Protein AF-A0A9P6KW94-F1 (afdb_monomer_lite)

Secondary structure (DSSP, 8-state):
-PPP--------------PPP-PPPP-----------------PPPPPPPPPPP----PPPPPPPPPPPPPS-----------TTSS---STTSSTT-SS----------TT--THHHHHS-HHHHHHHTSHHHHHHHHHHHTTHHHHHS--HHHHHHHHHHHHHHHHHTT-TTS-S----HHHHHHHHHHHH-HHHHHHHHHHHTS-PPP-GGGGSGGGHHHHHHHHHHHHHHHHHHHSSPPPPP-TT---------

pLDDT: mean 75.54, std 20.72, range [33.12, 98.25]

Foldseek 3Di:
DDDDDDDDDDDDDDDDDDDDDDDDDDDDDDDDDDDDDDDDDDDDDDDDDDDDDPDDDDDDDDDDDDDDDDDPDDDDDDDDPDPPPPDDDPPPPPPPPPDPDDDDDDDPDDPPDDPLLVVQADPLLSCVLSDPVVLVLQQVLLPCCCQFFVDHSVLLSVLLSLVLSLCRRVVVQAVQQAAGAPSNVSSVVSCVVVVVNVVVNCVSRVGRRDDDPCCPDPVNVVSNVVRHVVSQVSSCVRPVDGRRHRDPPCPPPPDPDD

Radius of gyration: 30.96 Å; chains: 1; bounding box: 99×56×83 Å

Organism: NCBI:txid565426

Structure (mmCIF, N/CA/C/O backbone):
data_AF-A0A9P6KW94-F1
#
_entry.id   AF-A0A9P6KW94-F1
#
loop_
_atom_site.group_PDB
_atom_site.id
_atom_site.type_symbol
_atom_site.label_atom_id
_atom_site.label_alt_id
_atom_site.label_comp_id
_atom_site.label_asym_id
_atom_site.label_entity_id
_atom_site.label_seq_id
_atom_site.pdbx_PDB_ins_code
_atom_site.Cartn_x
_atom_site.Cartn_y
_atom_site.Cartn_z
_atom_site.occupancy
_atom_site.B_iso_or_equiv
_atom_site.auth_seq_id
_atom_site.auth_comp_id
_atom_site.auth_asym_id
_atom_site.auth_atom_id
_atom_site.pdbx_PDB_model_num
ATOM 1 N N . MET A 1 1 ? -36.956 13.521 -41.947 1.00 43.56 1 MET A N 1
ATOM 2 C CA . MET A 1 1 ? -38.178 12.934 -41.353 1.00 43.56 1 MET A CA 1
ATOM 3 C C . MET A 1 1 ? -37.777 11.797 -40.422 1.00 43.56 1 MET A C 1
ATOM 5 O O . MET A 1 1 ? -37.184 10.849 -40.919 1.00 43.56 1 MET A O 1
ATOM 9 N N . PRO A 1 2 ? -38.026 11.885 -39.106 1.00 44.34 2 PRO A N 1
ATOM 10 C CA . PRO A 1 2 ? -37.735 10.796 -38.176 1.00 44.34 2 PRO A CA 1
ATOM 11 C C . PRO A 1 2 ? -38.940 9.842 -38.042 1.00 44.34 2 PRO A C 1
ATOM 13 O O . PRO A 1 2 ? -40.085 10.306 -38.100 1.00 44.34 2 PRO A O 1
ATOM 16 N N . PRO A 1 3 ? -38.737 8.528 -37.832 1.00 58.59 3 PRO A N 1
ATOM 17 C CA . PRO A 1 3 ? -39.841 7.615 -37.575 1.00 58.59 3 PRO A CA 1
ATOM 18 C C . PRO A 1 3 ? -40.232 7.612 -36.088 1.00 58.59 3 PRO A C 1
ATOM 20 O O . PRO A 1 3 ? -39.419 7.384 -35.197 1.00 58.59 3 PRO A O 1
ATOM 23 N N . LYS A 1 4 ? -41.526 7.834 -35.841 1.00 64.62 4 LYS A N 1
ATOM 24 C CA . LYS A 1 4 ? -42.212 7.661 -34.552 1.00 64.62 4 LYS A CA 1
ATOM 25 C C . LYS A 1 4 ? -42.407 6.170 -34.248 1.00 64.62 4 LYS A C 1
ATOM 27 O O . LYS A 1 4 ? -43.039 5.490 -35.055 1.00 64.62 4 LYS A O 1
ATOM 32 N N . ARG A 1 5 ? -42.006 5.683 -33.066 1.00 51.91 5 ARG A N 1
ATOM 33 C CA . ARG A 1 5 ? -42.543 4.455 -32.426 1.00 51.91 5 ARG A CA 1
ATOM 34 C C . ARG A 1 5 ? -42.511 4.648 -30.904 1.00 51.91 5 ARG A C 1
ATOM 36 O O . ARG A 1 5 ? -41.452 4.881 -30.349 1.00 51.91 5 ARG A O 1
ATOM 43 N N . LYS A 1 6 ? -43.667 4.941 -30.301 1.00 55.41 6 LYS A N 1
ATOM 44 C CA . LYS A 1 6 ? -44.689 4.039 -29.718 1.00 55.41 6 LYS A CA 1
ATOM 45 C C . LYS A 1 6 ? -44.356 3.671 -28.268 1.00 55.41 6 LYS A C 1
ATOM 47 O O . LYS A 1 6 ? -43.485 2.853 -28.008 1.00 55.41 6 LYS A O 1
ATOM 52 N N . ALA A 1 7 ? -45.102 4.305 -27.365 1.00 54.53 7 ALA A N 1
ATOM 53 C CA . ALA A 1 7 ? -45.186 3.993 -25.950 1.00 54.53 7 ALA A CA 1
ATOM 54 C C . ALA A 1 7 ? -45.820 2.609 -25.741 1.00 54.53 7 ALA A C 1
ATOM 56 O O . ALA A 1 7 ? -46.842 2.302 -26.358 1.00 54.53 7 ALA A O 1
ATOM 57 N N . LEU A 1 8 ? -45.229 1.810 -24.853 1.00 58.66 8 LEU A N 1
ATOM 58 C CA . LEU A 1 8 ? -45.902 0.703 -24.184 1.00 58.66 8 LEU A CA 1
ATOM 59 C C . LEU A 1 8 ? -46.107 1.109 -22.722 1.00 58.66 8 LEU A C 1
ATOM 61 O O . LEU A 1 8 ? -45.146 1.252 -21.971 1.00 58.66 8 LEU A O 1
ATOM 65 N N . GLN A 1 9 ? -47.369 1.302 -22.350 1.00 50.09 9 GLN A N 1
ATOM 66 C CA . GLN A 1 9 ? -47.849 1.121 -20.986 1.00 50.09 9 GLN A CA 1
ATOM 67 C C . GLN A 1 9 ? -48.166 -0.364 -20.809 1.00 50.09 9 GLN A C 1
ATOM 69 O O . GLN A 1 9 ? -48.873 -0.943 -21.633 1.00 50.09 9 GLN A O 1
ATOM 74 N N . ALA A 1 10 ? -47.670 -0.955 -19.730 1.00 58.44 10 ALA A N 1
ATOM 75 C CA . ALA A 1 10 ? -48.234 -2.160 -19.148 1.00 58.44 10 ALA A CA 1
ATOM 76 C C . ALA A 1 10 ? -48.230 -1.963 -17.633 1.00 58.44 10 ALA A C 1
ATOM 78 O O . ALA A 1 10 ? -47.190 -1.984 -16.980 1.00 58.44 10 ALA A O 1
ATOM 79 N N . ASP A 1 11 ? -49.425 -1.676 -17.144 1.00 54.72 11 ASP A N 1
ATOM 80 C CA . ASP A 1 11 ? -49.844 -1.675 -15.756 1.00 54.72 11 ASP A CA 1
ATOM 81 C C . ASP A 1 11 ? -50.368 -3.083 -15.452 1.00 54.72 11 ASP A C 1
ATOM 83 O O . ASP A 1 11 ? -51.282 -3.534 -16.139 1.00 54.72 11 ASP A O 1
ATOM 87 N N . LEU A 1 12 ? -49.772 -3.787 -14.488 1.00 52.34 12 LEU A N 1
ATOM 88 C CA . LEU A 1 12 ? -50.390 -4.917 -13.792 1.00 52.34 12 LEU A CA 1
ATOM 89 C C . LEU A 1 12 ? -49.796 -4.990 -12.384 1.00 52.34 12 LEU A C 1
ATOM 91 O O . LEU A 1 12 ? -48.641 -5.370 -12.183 1.00 52.34 12 LEU A O 1
ATOM 95 N N . GLY A 1 13 ? -50.615 -4.591 -11.417 1.00 49.34 13 GLY A N 1
ATOM 96 C CA . GLY A 1 13 ? -50.321 -4.682 -9.999 1.00 49.34 13 GLY A CA 1
ATOM 97 C C . GLY A 1 13 ? -50.252 -6.116 -9.477 1.00 49.34 13 GLY A C 1
ATOM 98 O O . GLY A 1 13 ? -50.919 -7.024 -9.971 1.00 49.34 13 GLY A O 1
ATOM 99 N N . VAL A 1 14 ? -49.489 -6.276 -8.398 1.00 53.66 14 VAL A N 1
ATOM 100 C CA . VAL A 1 14 ? -49.636 -7.370 -7.438 1.00 53.66 14 VAL A CA 1
ATOM 101 C C . VAL A 1 14 ? -49.598 -6.759 -6.040 1.00 53.66 14 VAL A C 1
ATOM 103 O O . VAL A 1 14 ? -48.609 -6.158 -5.627 1.00 53.66 14 VAL A O 1
ATOM 106 N N . SER A 1 15 ? -50.732 -6.887 -5.357 1.00 52.50 15 SER A N 1
ATOM 107 C CA . SER A 1 15 ? -50.946 -6.591 -3.942 1.00 52.50 15 SER A CA 1
ATOM 108 C C . SER A 1 15 ? -50.466 -7.735 -3.041 1.00 52.50 15 SER A C 1
ATOM 110 O O . SER A 1 15 ? -50.524 -8.894 -3.443 1.00 52.50 15 SER A O 1
ATOM 112 N N . ALA A 1 16 ? -50.187 -7.359 -1.783 1.00 42.38 16 ALA A N 1
ATOM 113 C CA . ALA A 1 16 ? -50.069 -8.174 -0.558 1.00 42.38 16 ALA A CA 1
ATOM 114 C C . ALA A 1 16 ? -48.709 -8.899 -0.376 1.00 42.38 16 ALA A C 1
ATOM 116 O O . ALA A 1 16 ? -48.181 -9.481 -1.310 1.00 42.38 16 ALA A O 1
ATOM 117 N N . GLU A 1 17 ? -48.014 -8.860 0.767 1.00 52.62 17 GLU A N 1
ATOM 118 C CA . GLU A 1 17 ? -48.434 -8.810 2.178 1.00 52.62 17 GLU A CA 1
ATOM 119 C C . GLU A 1 17 ? -47.384 -8.094 3.075 1.00 52.62 17 GLU A C 1
ATOM 121 O O . GLU A 1 17 ? -46.181 -8.192 2.808 1.00 52.62 17 GLU A O 1
ATOM 126 N N . PRO A 1 18 ? -47.781 -7.447 4.190 1.00 57.75 18 PRO A N 1
ATOM 127 C CA . PRO A 1 18 ? -46.862 -6.982 5.229 1.00 57.75 18 PRO A CA 1
ATOM 128 C C . PRO A 1 18 ? -46.458 -8.128 6.175 1.00 57.75 18 PRO A C 1
ATOM 130 O O . PRO A 1 18 ? -47.221 -8.554 7.040 1.00 57.75 18 PRO A O 1
ATOM 133 N N . GLY A 1 19 ? -45.224 -8.615 6.035 1.00 52.44 19 GLY A N 1
ATOM 134 C CA . GLY A 1 19 ? -44.631 -9.588 6.954 1.00 52.44 19 GLY A CA 1
ATOM 135 C C . GLY A 1 19 ? -44.402 -9.005 8.355 1.00 52.44 19 GLY A C 1
ATOM 136 O O . GLY A 1 19 ? -43.684 -8.021 8.521 1.00 52.44 19 GLY A O 1
ATOM 137 N N . SER A 1 20 ? -45.009 -9.648 9.353 1.00 58.84 20 SER A N 1
ATOM 138 C CA . SER A 1 20 ? -44.970 -9.328 10.784 1.00 58.84 20 SER A CA 1
ATOM 139 C C . SER A 1 20 ? -43.580 -9.031 11.377 1.00 58.84 20 SER A C 1
ATOM 141 O O . SER A 1 20 ? -42.587 -9.669 11.010 1.00 58.84 20 SER A O 1
ATOM 143 N N . PRO A 1 21 ? -43.510 -8.154 12.399 1.00 60.97 21 PRO A N 1
ATOM 144 C CA . PRO A 1 21 ? -42.286 -7.877 13.139 1.00 60.97 21 PRO A CA 1
ATOM 145 C C . PRO A 1 21 ? -41.866 -9.096 13.971 1.00 60.97 21 PRO A C 1
ATOM 147 O O . PRO A 1 21 ? -42.588 -9.560 14.855 1.00 60.97 21 PRO A O 1
ATOM 150 N N . ARG A 1 22 ? -40.664 -9.616 13.707 1.00 57.22 22 ARG A N 1
ATOM 151 C CA . ARG A 1 22 ? -40.023 -10.617 14.566 1.00 57.22 22 ARG A CA 1
ATOM 152 C C . ARG A 1 22 ? -39.647 -9.961 15.893 1.00 57.22 22 ARG A C 1
ATOM 154 O O . ARG A 1 22 ? -38.737 -9.140 15.951 1.00 57.22 22 ARG A O 1
ATOM 161 N N . THR A 1 23 ? -40.334 -10.345 16.960 1.00 67.06 23 THR A N 1
ATOM 162 C CA . THR A 1 23 ? -39.957 -10.009 18.335 1.00 67.06 23 THR A CA 1
ATOM 163 C C . THR A 1 23 ? -38.600 -10.631 18.693 1.00 67.06 23 THR A C 1
ATOM 165 O O . THR A 1 23 ? -38.368 -11.800 18.362 1.00 67.06 23 THR A O 1
ATOM 168 N N . PRO A 1 24 ? -37.711 -9.907 19.395 1.00 59.41 24 PRO A N 1
ATOM 169 C CA . PRO A 1 24 ? -36.440 -10.448 19.851 1.00 59.41 24 PRO A CA 1
ATOM 170 C C . PRO A 1 24 ? -36.654 -11.535 20.911 1.00 59.41 24 PRO A C 1
ATOM 172 O O . PRO A 1 24 ? -37.412 -11.380 21.867 1.00 59.41 24 PRO A O 1
ATOM 175 N N . ARG A 1 25 ? -35.962 -12.658 20.714 1.00 60.44 25 ARG A N 1
ATOM 176 C CA . ARG A 1 25 ? -35.933 -13.805 21.623 1.00 60.44 25 ARG A CA 1
ATOM 177 C C . ARG A 1 25 ? -35.186 -13.408 22.909 1.00 60.44 25 ARG A C 1
ATOM 179 O O . ARG A 1 25 ? -34.038 -12.974 22.802 1.00 60.44 25 ARG A O 1
ATOM 186 N N . PRO A 1 26 ? -35.766 -13.572 24.109 1.00 57.59 26 PRO A N 1
ATOM 187 C CA . PRO A 1 26 ? -35.032 -13.385 25.354 1.00 57.59 26 PRO A CA 1
ATOM 188 C C . PRO A 1 26 ? -34.025 -14.531 25.524 1.00 57.59 26 PRO A C 1
ATOM 190 O O . PRO A 1 26 ? -34.398 -15.699 25.628 1.00 57.59 26 PRO A O 1
ATOM 193 N N . MET A 1 27 ? -32.734 -14.199 25.523 1.00 59.19 27 MET A N 1
ATOM 194 C CA . MET A 1 27 ? -31.672 -15.121 25.925 1.00 59.19 27 MET A CA 1
ATOM 195 C C . MET A 1 27 ? -31.702 -15.242 27.449 1.00 59.19 27 MET A C 1
ATOM 197 O O . MET A 1 27 ? -31.342 -14.312 28.172 1.00 59.19 27 MET A O 1
ATOM 201 N N . SER A 1 28 ? -32.165 -16.393 27.930 1.00 60.66 28 SER A N 1
ATOM 202 C CA . SER A 1 28 ? -32.123 -16.773 29.337 1.00 60.66 28 SER A CA 1
ATOM 203 C C . SER A 1 28 ? -30.691 -16.772 29.877 1.00 60.66 28 SER A C 1
ATOM 205 O O . SER A 1 28 ? -29.827 -17.508 29.407 1.00 60.66 28 SER A O 1
ATOM 207 N N . ARG A 1 29 ? -30.482 -15.975 30.929 1.00 57.03 29 ARG A N 1
ATOM 208 C CA . ARG A 1 29 ? -29.441 -16.146 31.950 1.00 57.03 29 ARG A CA 1
ATOM 209 C C . ARG A 1 29 ? -29.726 -17.403 32.770 1.00 57.03 29 ARG A C 1
ATOM 211 O O . ARG A 1 29 ? -30.706 -17.379 33.500 1.00 57.03 29 ARG A O 1
ATOM 218 N N . VAL A 1 30 ? -28.843 -18.399 32.728 1.00 48.94 30 VAL A N 1
ATOM 219 C CA . VAL A 1 30 ? -28.568 -19.442 33.751 1.00 48.94 30 VAL A CA 1
ATOM 220 C C . VAL A 1 30 ? -27.257 -20.110 33.279 1.00 48.94 30 VAL A C 1
ATOM 222 O O . VAL A 1 30 ? -27.173 -20.417 32.099 1.00 48.94 30 VAL A O 1
ATOM 225 N N . ALA A 1 31 ? -26.188 -20.409 34.015 1.00 42.75 31 ALA A N 1
ATOM 226 C CA . ALA A 1 31 ? -25.670 -20.140 35.352 1.00 42.75 31 ALA A CA 1
ATOM 227 C C . ALA A 1 31 ? -24.239 -20.746 35.408 1.00 42.75 31 ALA A C 1
ATOM 229 O O . ALA A 1 31 ? -23.828 -21.463 34.499 1.00 42.75 31 ALA A O 1
ATOM 230 N N . ALA A 1 32 ? -23.576 -20.531 36.547 1.00 44.84 32 ALA A N 1
ATOM 231 C CA . ALA A 1 32 ? -22.573 -21.406 37.167 1.00 44.84 32 ALA A CA 1
ATOM 232 C C . ALA A 1 32 ? -21.115 -21.382 36.655 1.00 44.84 32 ALA A C 1
ATOM 234 O O . ALA A 1 32 ? -20.702 -22.126 35.773 1.00 44.84 32 ALA A O 1
ATOM 235 N N . VAL A 1 33 ? -20.315 -20.557 37.343 1.00 49.16 33 VAL A N 1
ATOM 236 C CA . VAL A 1 33 ? -19.239 -20.991 38.262 1.00 49.16 33 VAL A CA 1
ATOM 237 C C . VAL A 1 33 ? -18.603 -22.351 37.948 1.00 49.16 33 VAL A C 1
ATOM 239 O O . VAL A 1 33 ? -19.171 -23.394 38.264 1.00 49.16 33 VAL A O 1
ATOM 242 N N . LYS A 1 34 ? -17.345 -22.313 37.499 1.00 50.38 34 LYS A N 1
ATOM 243 C CA . LYS A 1 34 ? -16.287 -23.187 38.019 1.00 50.38 34 LYS A CA 1
ATOM 244 C C . LYS A 1 34 ? -15.021 -22.356 38.200 1.00 50.38 34 LYS A C 1
ATOM 246 O O . LYS A 1 34 ? -14.320 -22.052 37.240 1.00 50.38 34 LYS A O 1
ATOM 251 N N . GLU A 1 35 ? -14.777 -21.972 39.448 1.00 52.16 35 GLU A N 1
ATOM 252 C CA . GLU A 1 35 ? -13.435 -21.690 39.940 1.00 52.16 35 GLU A CA 1
ATOM 253 C C . GLU A 1 35 ? -12.600 -22.949 39.702 1.00 52.16 35 GLU A C 1
ATOM 255 O O . GLU A 1 35 ? -12.968 -24.025 40.173 1.00 52.16 35 GLU A O 1
ATOM 260 N N . ASN A 1 36 ? -11.514 -22.834 38.940 1.00 48.75 36 ASN A N 1
ATOM 261 C CA . ASN A 1 36 ? -10.517 -23.889 38.871 1.00 48.75 36 ASN A CA 1
ATOM 262 C C . ASN A 1 36 ? -9.216 -23.395 39.484 1.00 48.75 36 ASN A C 1
ATOM 264 O O . ASN A 1 36 ? -8.719 -22.310 39.182 1.00 48.75 36 ASN A O 1
ATOM 268 N N . ALA A 1 37 ? -8.761 -24.246 40.392 1.00 47.56 37 ALA A N 1
ATOM 269 C CA . ALA A 1 37 ? -7.657 -24.114 41.302 1.00 47.56 37 ALA A CA 1
ATOM 270 C C . ALA A 1 37 ? -6.348 -23.655 40.655 1.00 47.56 37 ALA A C 1
ATOM 272 O O . ALA A 1 37 ? -5.998 -23.968 39.519 1.00 47.56 37 ALA A O 1
ATOM 273 N N . VAL A 1 38 ? -5.630 -22.925 41.494 1.00 49.81 38 VAL A N 1
ATOM 274 C CA . VAL A 1 38 ? -4.264 -22.459 41.358 1.00 49.81 38 VAL A CA 1
ATOM 275 C C . VAL A 1 38 ? -3.329 -23.668 41.437 1.00 49.81 38 VAL A C 1
ATOM 277 O O . VAL A 1 38 ? -3.065 -24.155 42.532 1.00 49.81 38 VAL A O 1
ATOM 280 N N . ASP A 1 39 ? -2.808 -24.137 40.303 1.00 50.91 39 ASP A N 1
ATOM 281 C CA . ASP A 1 39 ? -1.653 -25.037 40.302 1.00 50.91 39 ASP A CA 1
ATOM 282 C C . ASP A 1 39 ? -0.364 -24.218 40.218 1.00 50.91 39 ASP A C 1
ATOM 284 O O . ASP A 1 39 ? -0.056 -23.535 39.237 1.00 50.91 39 ASP A O 1
ATOM 288 N N . ALA A 1 40 ? 0.374 -24.266 41.324 1.00 50.72 40 ALA A N 1
ATOM 289 C CA . ALA A 1 40 ? 1.661 -23.634 41.517 1.00 50.72 40 ALA A CA 1
ATOM 290 C C . ALA A 1 40 ? 2.701 -24.209 40.543 1.00 50.72 40 ALA A C 1
ATOM 292 O O . ALA A 1 40 ? 3.132 -25.356 40.659 1.00 50.72 40 ALA A O 1
ATOM 293 N N . ALA A 1 41 ? 3.153 -23.379 39.603 1.00 54.84 41 ALA A N 1
ATOM 294 C CA . ALA A 1 41 ? 4.301 -23.694 38.768 1.00 54.84 41 ALA A CA 1
ATOM 295 C C . ALA A 1 41 ? 5.600 -23.709 39.607 1.00 54.84 41 ALA A C 1
ATOM 297 O O . ALA A 1 41 ? 5.804 -22.835 40.458 1.00 54.84 41 ALA A O 1
ATOM 298 N N . PRO A 1 42 ? 6.515 -24.665 39.367 1.00 61.38 42 PRO A N 1
ATOM 299 C CA . PRO A 1 42 ? 7.766 -24.765 40.103 1.00 61.38 42 PRO A CA 1
ATOM 300 C C . PRO A 1 42 ? 8.694 -23.585 39.793 1.00 61.38 42 PRO A C 1
ATOM 302 O O . PRO A 1 42 ? 9.014 -23.286 38.642 1.00 61.38 42 PRO A O 1
ATOM 305 N N . VAL A 1 43 ? 9.166 -22.943 40.862 1.00 61.44 43 VAL A N 1
ATOM 306 C CA . VAL A 1 43 ? 10.185 -21.889 40.863 1.00 61.44 43 VAL A CA 1
ATOM 307 C C . VAL A 1 43 ? 11.460 -22.402 40.186 1.00 61.44 43 VAL A C 1
ATOM 309 O O . VAL A 1 43 ? 12.265 -23.127 40.777 1.00 61.44 43 VAL A O 1
ATOM 312 N N . ALA A 1 44 ? 11.661 -22.011 38.928 1.00 60.56 44 ALA A N 1
ATOM 313 C CA . ALA A 1 44 ? 12.900 -22.247 38.208 1.00 60.56 44 ALA A CA 1
ATOM 314 C C . ALA A 1 44 ? 14.034 -21.439 38.860 1.00 60.56 44 ALA A C 1
ATOM 316 O O . ALA A 1 44 ? 14.005 -20.208 38.937 1.00 60.56 44 ALA A O 1
ATOM 317 N N . LYS A 1 45 ? 15.049 -22.156 39.349 1.00 64.31 45 LYS A N 1
ATOM 318 C CA . LYS A 1 45 ? 16.276 -21.596 39.920 1.00 64.31 45 LYS A CA 1
ATOM 319 C C . LYS A 1 45 ? 16.932 -20.653 38.907 1.00 64.31 45 LYS A C 1
ATOM 321 O O . LYS A 1 45 ? 17.381 -21.085 37.848 1.00 64.31 45 LYS A O 1
ATOM 326 N N . ARG A 1 46 ? 17.019 -19.366 39.259 1.00 57.34 46 ARG A N 1
ATOM 327 C CA . ARG A 1 46 ? 17.775 -18.356 38.506 1.00 57.34 46 ARG A CA 1
ATOM 328 C C . ARG A 1 46 ? 19.230 -18.821 38.317 1.00 57.34 46 ARG A C 1
ATOM 330 O O . ARG A 1 46 ? 19.885 -19.135 39.317 1.00 57.34 46 ARG A O 1
ATOM 337 N N . PRO A 1 47 ? 19.768 -18.843 37.085 1.00 63.31 47 PRO A N 1
ATOM 338 C CA . PRO A 1 47 ? 21.185 -19.089 36.867 1.00 63.31 47 PRO A CA 1
ATOM 339 C C . PRO A 1 47 ? 22.003 -17.962 37.507 1.00 63.31 47 PRO A C 1
ATOM 341 O O . PRO A 1 47 ? 21.717 -16.775 37.341 1.00 63.31 47 PRO A O 1
ATOM 344 N N . ARG A 1 48 ? 23.000 -18.368 38.298 1.00 63.66 48 ARG A N 1
ATOM 345 C CA . ARG A 1 48 ? 23.918 -17.485 39.020 1.00 63.66 48 ARG A CA 1
ATOM 346 C C . ARG A 1 48 ? 24.641 -16.567 38.035 1.00 63.66 48 ARG A C 1
ATOM 348 O O . ARG A 1 48 ? 25.054 -16.996 36.960 1.00 63.66 48 ARG A O 1
ATOM 355 N N . GLY A 1 49 ? 24.765 -15.304 38.439 1.00 56.69 49 GLY A N 1
ATOM 356 C CA . GLY A 1 49 ? 25.342 -14.220 37.659 1.00 56.69 49 GLY A CA 1
ATOM 357 C C . GLY A 1 49 ? 26.692 -14.575 37.045 1.00 56.69 49 GLY A C 1
ATOM 358 O O . GLY A 1 49 ? 27.593 -15.092 37.705 1.00 56.69 49 GLY A O 1
ATOM 359 N N . ARG A 1 50 ? 26.820 -14.267 35.756 1.00 64.69 50 ARG A N 1
ATOM 360 C CA . ARG A 1 50 ? 28.090 -14.299 35.042 1.00 64.69 50 ARG A CA 1
ATOM 361 C C . ARG A 1 50 ? 28.966 -13.156 35.582 1.00 64.69 50 ARG A C 1
ATOM 363 O O . ARG A 1 50 ? 28.485 -12.023 35.616 1.00 64.69 50 ARG A O 1
ATOM 370 N N . PRO A 1 51 ? 30.216 -13.413 36.000 1.00 72.00 51 PRO A N 1
ATOM 371 C CA . PRO A 1 51 ? 31.094 -12.367 36.510 1.00 72.00 51 PRO A CA 1
ATOM 372 C C . PRO A 1 51 ? 31.400 -11.320 35.424 1.00 72.00 51 PRO A C 1
ATOM 374 O O . PRO A 1 51 ? 31.465 -11.665 34.235 1.00 72.00 51 PRO A O 1
ATOM 377 N N . PRO A 1 52 ? 31.594 -10.045 35.809 1.00 63.25 52 PRO A N 1
ATOM 378 C CA . PRO A 1 52 ? 31.900 -8.971 34.876 1.00 63.25 52 PRO A CA 1
ATOM 379 C C . PRO A 1 52 ? 33.232 -9.247 34.172 1.00 63.25 52 PRO A C 1
ATOM 381 O O . PRO A 1 52 ? 34.264 -9.485 34.804 1.00 63.25 52 PRO A O 1
ATOM 384 N N . LYS A 1 53 ? 33.207 -9.229 32.836 1.00 68.69 53 LYS A N 1
ATOM 385 C CA . LYS A 1 53 ? 34.419 -9.302 32.019 1.00 68.69 53 LYS A CA 1
ATOM 386 C C . LYS A 1 53 ? 35.260 -8.056 32.297 1.00 68.69 53 LYS A C 1
ATOM 388 O O . LYS A 1 53 ? 34.795 -6.942 32.074 1.00 68.69 53 LYS A O 1
ATOM 393 N N . LYS A 1 54 ? 36.493 -8.261 32.770 1.00 66.06 54 LYS A N 1
ATOM 394 C CA . LYS A 1 54 ? 37.516 -7.218 32.910 1.00 66.06 54 LYS A CA 1
ATOM 395 C C . LYS A 1 54 ? 37.672 -6.496 31.568 1.00 66.06 54 LYS A C 1
ATOM 397 O O . LYS A 1 54 ? 38.012 -7.120 30.565 1.00 66.06 54 LYS A O 1
ATOM 402 N N . SER A 1 55 ? 37.389 -5.198 31.558 1.00 61.97 55 SER A N 1
ATOM 403 C CA . SER A 1 55 ? 37.603 -4.319 30.414 1.00 61.97 55 SER A CA 1
ATOM 404 C C . SER A 1 55 ? 39.102 -4.192 30.154 1.00 61.97 55 SER A C 1
ATOM 406 O O . SER A 1 55 ? 39.827 -3.582 30.938 1.00 61.97 55 SER A O 1
ATOM 408 N N . THR A 1 56 ? 39.580 -4.777 29.063 1.00 69.88 56 THR A N 1
ATOM 409 C CA . THR A 1 56 ? 40.916 -4.493 28.537 1.00 69.88 56 THR A CA 1
ATOM 410 C C . THR A 1 56 ? 40.962 -3.062 27.988 1.00 69.88 56 THR A C 1
ATOM 412 O O . THR A 1 56 ? 40.012 -2.653 27.313 1.00 69.88 56 THR A O 1
ATOM 415 N N . PRO A 1 57 ? 42.039 -2.298 28.243 1.00 60.75 57 PRO A N 1
ATOM 416 C CA . PRO A 1 57 ? 42.180 -0.928 27.764 1.00 60.75 57 PRO A CA 1
ATOM 417 C C . PRO A 1 57 ? 42.161 -0.886 26.233 1.00 60.75 57 PRO A C 1
ATOM 419 O O . PRO A 1 57 ? 42.929 -1.567 25.551 1.00 60.75 57 PRO A O 1
ATOM 422 N N . LYS A 1 58 ? 41.237 -0.086 25.698 1.00 65.00 58 LYS A N 1
ATOM 423 C CA . LYS A 1 58 ? 41.057 0.159 24.267 1.00 65.00 58 LYS A CA 1
ATOM 424 C C . LYS A 1 58 ? 42.292 0.910 23.759 1.00 65.00 58 LYS A C 1
ATOM 426 O O . LYS A 1 58 ? 42.506 2.066 24.110 1.00 65.00 58 LYS A O 1
ATOM 431 N N . LYS A 1 59 ? 43.120 0.228 22.966 1.00 70.75 59 LYS A N 1
ATOM 432 C CA . LYS A 1 59 ? 44.270 0.810 22.265 1.00 70.75 59 LYS A CA 1
ATOM 433 C C . LYS A 1 59 ? 43.748 1.930 21.354 1.00 70.75 59 LYS A C 1
ATOM 435 O O . LYS A 1 59 ? 42.920 1.669 20.483 1.00 70.75 59 LYS A O 1
ATOM 440 N N . LEU A 1 60 ? 44.173 3.165 21.617 1.00 67.06 60 LEU A N 1
ATOM 441 C CA . LEU A 1 60 ? 43.840 4.335 20.804 1.00 67.06 60 LEU A CA 1
ATOM 442 C C . LEU A 1 60 ? 44.276 4.093 19.348 1.00 67.06 60 LEU A C 1
ATOM 444 O O . LEU A 1 60 ? 45.382 3.584 19.134 1.00 67.06 60 LEU A O 1
ATOM 448 N N . PRO A 1 61 ? 43.434 4.427 18.354 1.00 69.38 61 PRO A N 1
ATOM 449 C CA . PRO A 1 61 ? 43.822 4.333 16.955 1.00 69.38 61 PRO A CA 1
ATOM 450 C C . PRO A 1 61 ? 44.961 5.323 16.645 1.00 69.38 61 PRO A C 1
ATOM 452 O O . PRO A 1 61 ? 45.010 6.408 17.233 1.00 69.38 61 PRO A O 1
ATOM 455 N N . PRO A 1 62 ? 45.889 4.960 15.742 1.00 63.59 62 PRO A N 1
ATOM 456 C CA . PRO A 1 62 ? 46.959 5.849 15.311 1.00 63.59 62 PRO A CA 1
ATOM 457 C C . PRO A 1 62 ? 46.384 7.106 14.644 1.00 63.59 62 PRO A C 1
ATOM 459 O O . PRO A 1 62 ? 45.393 7.043 13.917 1.00 63.59 62 PRO A O 1
ATOM 462 N N . LYS A 1 63 ? 47.024 8.250 14.924 1.00 63.66 63 LYS A N 1
ATOM 463 C CA . LYS A 1 63 ? 46.729 9.561 14.333 1.00 63.66 63 LYS A CA 1
ATOM 464 C C . LYS A 1 63 ? 46.618 9.443 12.811 1.00 63.66 63 LYS A C 1
ATOM 466 O O . LYS A 1 63 ? 47.543 8.953 12.168 1.00 63.66 63 LYS A O 1
ATOM 471 N N . ALA A 1 64 ? 45.499 9.920 12.270 1.00 57.88 64 ALA A N 1
ATOM 472 C CA . ALA A 1 64 ? 45.282 10.061 10.840 1.00 57.88 64 ALA A CA 1
ATOM 473 C C . ALA A 1 64 ? 46.402 10.913 10.227 1.00 57.88 64 ALA A C 1
ATOM 475 O O . ALA A 1 64 ? 46.656 12.036 10.667 1.00 57.88 64 ALA A O 1
ATOM 476 N N . SER A 1 65 ? 47.094 10.343 9.244 1.00 64.69 65 SER A N 1
ATOM 477 C CA . SER A 1 65 ? 48.031 11.061 8.390 1.00 64.69 65 SER A CA 1
ATOM 478 C C . SER A 1 65 ? 47.284 12.116 7.574 1.00 64.69 65 SER A C 1
ATOM 480 O O . SER A 1 65 ? 46.141 11.904 7.171 1.00 64.69 65 SER A O 1
ATOM 482 N N . ALA A 1 66 ? 47.949 13.252 7.372 1.00 66.69 66 ALA A N 1
ATOM 483 C CA . ALA A 1 66 ? 47.437 14.411 6.658 1.00 66.69 66 ALA A CA 1
ATOM 484 C C . ALA A 1 66 ? 46.907 14.059 5.249 1.00 66.69 66 ALA A C 1
ATOM 486 O O . ALA A 1 66 ? 47.466 13.171 4.595 1.00 66.69 66 ALA A O 1
ATOM 487 N N . PRO A 1 67 ? 45.852 14.746 4.773 1.00 61.34 67 PRO A N 1
ATOM 488 C CA . PRO A 1 67 ? 45.354 14.584 3.414 1.00 61.34 67 PRO A CA 1
ATOM 489 C C . PRO A 1 67 ? 46.431 15.005 2.409 1.00 61.34 67 PRO A C 1
ATOM 491 O O . PRO A 1 67 ? 46.991 16.095 2.508 1.00 61.34 67 PRO A O 1
ATOM 494 N N . LYS A 1 68 ? 46.731 14.113 1.459 1.00 66.31 68 LYS A N 1
ATOM 495 C CA . LYS A 1 68 ? 47.535 14.437 0.279 1.00 66.31 68 LYS A CA 1
ATOM 496 C C . LYS A 1 68 ? 46.768 15.449 -0.572 1.00 66.31 68 LYS A C 1
ATOM 498 O O . LYS A 1 68 ? 45.580 15.242 -0.819 1.00 66.31 68 LYS A O 1
ATOM 503 N N . GLU A 1 69 ? 47.459 16.504 -0.997 1.00 65.38 69 GLU A N 1
ATOM 504 C CA . GLU A 1 69 ? 47.021 17.403 -2.066 1.00 65.38 69 GLU A CA 1
ATOM 505 C C . GLU A 1 69 ? 46.581 16.578 -3.277 1.00 65.38 69 GLU A C 1
ATOM 507 O O . GLU A 1 69 ? 47.297 15.687 -3.739 1.00 65.38 69 GLU A O 1
ATOM 512 N N . ILE A 1 70 ? 45.359 16.843 -3.728 1.00 64.06 70 ILE A N 1
ATOM 513 C CA . ILE A 1 70 ? 44.794 16.300 -4.956 1.00 64.06 70 ILE A CA 1
ATOM 514 C C . ILE A 1 70 ? 45.095 17.333 -6.038 1.00 64.06 70 ILE A C 1
ATOM 516 O O . ILE A 1 70 ? 44.635 18.469 -5.942 1.00 64.06 70 ILE A O 1
ATOM 520 N N . ASP A 1 71 ? 45.879 16.915 -7.027 1.00 65.62 71 ASP A N 1
ATOM 521 C CA . ASP A 1 71 ? 46.199 17.672 -8.235 1.00 65.62 71 ASP A CA 1
ATOM 522 C C . ASP A 1 71 ? 44.911 17.998 -9.020 1.00 65.62 71 ASP A C 1
ATOM 524 O O . ASP A 1 71 ? 44.180 17.072 -9.395 1.00 65.62 71 ASP A O 1
ATOM 528 N N . PRO A 1 72 ? 44.588 19.278 -9.276 1.00 59.91 72 PRO A N 1
ATOM 529 C CA . PRO A 1 72 ? 43.395 19.676 -10.009 1.00 59.91 72 PRO A CA 1
ATOM 530 C C . PRO A 1 72 ? 43.691 19.788 -11.512 1.00 59.91 72 PRO A C 1
ATOM 532 O O . PRO A 1 72 ? 43.552 20.858 -12.091 1.00 59.91 72 PRO A O 1
ATOM 535 N N . GLU A 1 73 ? 44.110 18.702 -12.161 1.00 60.00 73 GLU A N 1
ATOM 536 C CA . GLU A 1 73 ? 44.331 18.720 -13.615 1.00 60.00 73 GLU A CA 1
ATOM 537 C C . GLU A 1 73 ? 44.087 17.344 -14.256 1.00 60.00 73 GLU A C 1
ATOM 539 O O . GLU A 1 73 ? 44.945 16.743 -14.891 1.00 60.00 73 GLU A O 1
ATOM 544 N N . ALA A 1 74 ? 42.878 16.809 -14.070 1.00 48.47 74 ALA A N 1
ATOM 545 C CA . ALA A 1 74 ? 42.372 15.719 -14.900 1.00 48.47 74 ALA A CA 1
ATOM 546 C C . ALA A 1 74 ? 41.225 16.255 -15.758 1.00 48.47 74 ALA A C 1
ATOM 548 O O . ALA A 1 74 ? 40.095 16.423 -15.296 1.00 48.47 74 ALA A O 1
ATOM 549 N N . SER A 1 75 ? 41.568 16.564 -17.007 1.00 53.97 75 SER A N 1
ATOM 550 C CA . SER A 1 75 ? 40.665 16.922 -18.092 1.00 53.97 75 SER A CA 1
ATOM 551 C C . SER A 1 75 ? 39.532 15.904 -18.215 1.00 53.97 75 SER A C 1
ATOM 553 O O . SER A 1 75 ? 39.757 14.735 -18.531 1.00 53.97 75 SER A O 1
ATOM 555 N N . TYR A 1 76 ? 38.307 16.356 -17.965 1.00 56.16 76 TYR A N 1
ATOM 556 C CA . TYR A 1 76 ? 37.100 15.613 -18.291 1.00 56.16 76 TYR A CA 1
ATOM 557 C C . TYR A 1 76 ? 36.856 15.788 -19.792 1.00 56.16 76 TYR A C 1
ATOM 559 O O . TYR A 1 76 ? 36.423 16.854 -20.228 1.00 56.16 76 TYR A O 1
ATOM 567 N N . GLU A 1 77 ? 37.233 14.787 -20.587 1.00 62.12 77 GLU A N 1
ATOM 568 C CA . GLU A 1 77 ? 36.939 14.793 -22.017 1.00 62.12 77 GLU A CA 1
ATOM 569 C C . GLU A 1 77 ? 35.437 14.616 -22.263 1.00 62.12 77 GLU A C 1
ATOM 571 O O . GLU A 1 77 ? 34.744 13.830 -21.615 1.00 62.12 77 GLU A O 1
ATOM 576 N N . SER A 1 78 ? 34.989 15.442 -23.201 1.00 58.97 78 SER A N 1
ATOM 577 C CA . SER A 1 78 ? 33.637 15.698 -23.668 1.00 58.97 78 SER A CA 1
ATOM 578 C C . SER A 1 78 ? 32.963 14.480 -24.304 1.00 58.97 78 SER A C 1
ATOM 580 O O . SER A 1 78 ? 33.598 13.712 -25.019 1.00 58.97 78 SER A O 1
ATOM 582 N N . GLU A 1 79 ? 31.645 14.413 -24.103 1.00 53.88 79 GLU A N 1
ATOM 583 C CA . GLU A 1 79 ? 30.638 14.073 -25.121 1.00 53.88 79 GLU A CA 1
ATOM 584 C C . GLU A 1 79 ? 30.769 12.722 -25.843 1.00 53.88 79 GLU A C 1
ATOM 586 O O . GLU A 1 79 ? 31.284 12.599 -26.951 1.00 53.88 79 GLU A O 1
ATOM 591 N N . GLY A 1 80 ? 30.146 11.709 -25.240 1.00 52.47 80 GLY A N 1
ATOM 592 C CA . GLY A 1 80 ? 29.468 10.669 -26.005 1.00 52.47 80 GLY A CA 1
ATOM 593 C C . GLY A 1 80 ? 27.966 10.931 -25.963 1.00 52.47 80 GLY A C 1
ATOM 594 O O . GLY A 1 80 ? 27.351 10.731 -24.915 1.00 52.47 80 GLY A O 1
ATOM 595 N N . ASP A 1 81 ? 27.394 11.380 -27.079 1.00 49.31 81 ASP A N 1
ATOM 596 C CA . ASP A 1 81 ? 25.950 11.455 -27.298 1.00 49.31 81 ASP A CA 1
ATOM 597 C C . ASP A 1 81 ? 25.342 10.057 -27.141 1.00 49.31 81 ASP A C 1
ATOM 599 O O . ASP A 1 81 ? 25.404 9.208 -28.033 1.00 49.31 81 ASP A O 1
ATOM 603 N N . ILE A 1 82 ? 24.782 9.785 -25.964 1.00 52.31 82 ILE A N 1
ATOM 604 C CA . ILE A 1 82 ? 23.919 8.627 -25.770 1.00 52.31 82 ILE A CA 1
ATOM 605 C C . ILE A 1 82 ? 22.550 9.066 -26.267 1.00 52.31 82 ILE A C 1
ATOM 607 O O . ILE A 1 82 ? 21.874 9.852 -25.608 1.00 52.31 82 ILE A O 1
ATOM 611 N N . ASP A 1 83 ? 22.162 8.563 -27.432 1.00 51.25 83 ASP A N 1
ATOM 612 C CA . ASP A 1 83 ? 20.814 8.688 -27.968 1.00 51.25 83 ASP A CA 1
ATOM 613 C C . ASP A 1 83 ? 19.830 7.971 -27.022 1.00 51.25 83 ASP A C 1
ATOM 615 O O . ASP A 1 83 ? 19.647 6.751 -27.055 1.00 51.25 83 ASP A O 1
ATOM 619 N N . VAL A 1 84 ? 19.274 8.730 -26.072 1.00 50.56 84 VAL A N 1
ATOM 620 C CA . VAL A 1 84 ? 18.360 8.230 -25.031 1.00 50.56 84 VAL A CA 1
ATOM 621 C C . VAL A 1 84 ? 16.954 7.974 -25.596 1.00 50.56 84 VAL A C 1
ATOM 623 O O . VAL A 1 84 ? 16.082 7.491 -24.873 1.00 50.56 84 VAL A O 1
ATOM 626 N N . GLU A 1 85 ? 16.715 8.274 -26.874 1.00 52.75 85 GLU A N 1
ATOM 627 C CA . GLU A 1 85 ? 15.380 8.279 -27.478 1.00 52.75 85 GLU A CA 1
ATOM 628 C C . GLU A 1 85 ? 14.999 6.935 -28.132 1.00 52.75 85 GLU A C 1
ATOM 630 O O . GLU A 1 85 ? 13.842 6.722 -28.482 1.00 52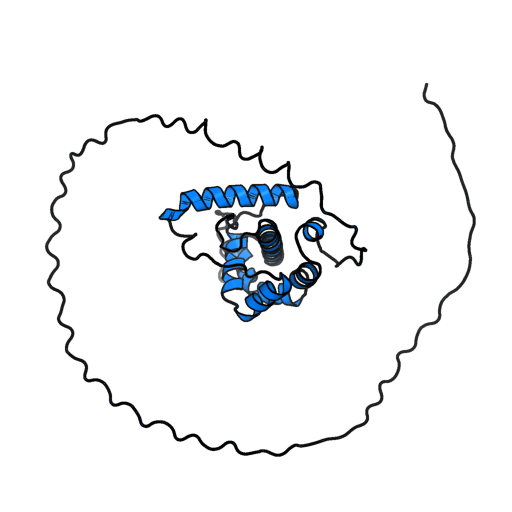.75 85 GLU A O 1
ATOM 635 N N . ALA A 1 86 ? 15.925 5.968 -28.211 1.00 49.19 86 ALA A N 1
ATOM 636 C CA . ALA A 1 86 ? 15.731 4.740 -28.992 1.00 49.19 86 ALA A CA 1
ATOM 637 C C . ALA A 1 86 ? 15.498 3.430 -28.202 1.00 49.19 86 ALA A C 1
ATOM 639 O O . ALA A 1 86 ? 15.493 2.360 -28.809 1.00 49.19 86 ALA A O 1
ATOM 640 N N . LEU A 1 87 ? 15.320 3.435 -26.872 1.00 51.81 87 LEU A N 1
ATOM 641 C CA . LEU A 1 87 ? 15.292 2.166 -26.114 1.00 51.81 87 LEU A CA 1
ATOM 642 C C . LEU A 1 87 ? 14.373 2.157 -24.885 1.00 51.81 87 LEU A C 1
ATOM 644 O O . LEU A 1 87 ? 14.835 1.935 -23.769 1.00 51.81 87 LEU A O 1
ATOM 648 N N . TYR A 1 88 ? 13.067 2.348 -25.091 1.00 44.62 88 TYR A N 1
ATOM 649 C CA . TYR A 1 88 ? 12.006 1.551 -24.447 1.00 44.62 88 TYR A CA 1
ATOM 650 C C . TYR A 1 88 ? 10.626 2.051 -24.905 1.00 44.62 88 TYR A C 1
ATOM 652 O O . TYR A 1 88 ? 10.228 3.148 -24.521 1.00 44.62 88 TYR A O 1
ATOM 660 N N . ASP A 1 89 ? 9.868 1.234 -25.639 1.00 49.97 89 ASP A N 1
ATOM 661 C CA . ASP A 1 89 ? 8.409 1.372 -25.723 1.00 49.97 89 ASP A CA 1
ATOM 662 C C . ASP A 1 89 ? 7.775 0.382 -24.722 1.00 49.97 89 ASP A C 1
ATOM 664 O O . ASP A 1 89 ? 7.700 -0.820 -24.991 1.00 49.97 89 ASP A O 1
ATOM 668 N N . PRO A 1 90 ? 7.412 0.819 -23.501 1.00 48.75 90 PRO A N 1
ATOM 669 C CA . PRO A 1 90 ? 6.872 -0.060 -22.469 1.00 48.75 90 PRO A CA 1
ATOM 670 C C . PRO A 1 90 ? 5.397 -0.438 -22.677 1.00 48.75 90 PRO A C 1
ATOM 672 O O . PRO A 1 90 ? 4.850 -1.098 -21.789 1.00 48.75 90 PRO A O 1
ATOM 675 N N . GLN A 1 91 ? 4.733 -0.015 -23.761 1.00 42.84 91 GLN A N 1
ATOM 676 C CA . GLN A 1 91 ? 3.290 -0.238 -23.914 1.00 42.84 91 GLN A CA 1
ATOM 677 C C . GLN A 1 91 ? 2.914 -1.515 -24.683 1.00 42.84 91 GLN A C 1
ATOM 679 O O . GLN A 1 91 ? 1.850 -2.061 -24.413 1.00 42.84 91 GLN A O 1
ATOM 684 N N . GLU A 1 92 ? 3.773 -2.063 -25.547 1.00 43.53 92 GLU A N 1
ATOM 685 C CA . GLU A 1 92 ? 3.349 -3.135 -26.474 1.00 43.53 92 GLU A CA 1
ATOM 686 C C . GLU A 1 92 ? 3.375 -4.579 -25.931 1.00 43.53 92 GLU A C 1
ATOM 688 O O . GLU A 1 92 ? 2.875 -5.482 -26.589 1.00 43.53 92 GLU A O 1
ATOM 693 N N . THR A 1 93 ? 3.897 -4.851 -24.730 1.00 48.88 93 THR A N 1
ATOM 694 C CA . THR A 1 93 ? 4.023 -6.244 -24.221 1.00 48.88 93 THR A CA 1
ATOM 695 C C . THR A 1 93 ? 3.035 -6.639 -23.124 1.00 48.88 93 THR A C 1
ATOM 697 O O . THR A 1 93 ? 3.099 -7.762 -22.630 1.00 48.88 93 THR A O 1
ATOM 700 N N . ILE A 1 94 ? 2.122 -5.753 -22.715 1.00 48.66 94 ILE A N 1
ATOM 701 C CA . ILE A 1 94 ? 1.214 -6.026 -21.585 1.00 48.66 94 ILE A CA 1
ATOM 702 C C . ILE A 1 94 ? -0.200 -6.420 -22.049 1.00 48.66 94 ILE A C 1
ATOM 704 O O . ILE A 1 94 ? -0.926 -7.025 -21.270 1.00 48.66 94 ILE A O 1
ATOM 708 N N . GLU A 1 95 ? -0.598 -6.166 -23.299 1.00 45.81 95 GLU A N 1
ATOM 709 C CA . GLU A 1 95 ? -2.003 -6.340 -23.713 1.00 45.81 95 GLU A CA 1
ATOM 710 C C . GLU A 1 95 ? -2.394 -7.770 -24.141 1.00 45.81 95 GLU A C 1
ATOM 712 O O . GLU A 1 95 ? -3.574 -8.113 -24.093 1.00 45.81 95 GLU A O 1
ATOM 717 N N . GLU A 1 96 ? -1.447 -8.651 -24.484 1.00 45.91 96 GLU A N 1
ATOM 718 C CA . GLU A 1 96 ? -1.784 -9.950 -25.104 1.00 45.91 96 GLU A CA 1
ATOM 719 C C . GLU A 1 96 ? -2.138 -11.085 -24.113 1.00 45.91 96 GLU A C 1
ATOM 721 O O . GLU A 1 96 ? -2.649 -12.127 -24.518 1.00 45.91 96 GLU A O 1
ATOM 726 N N . GLU A 1 97 ? -1.944 -10.895 -22.801 1.00 45.66 97 GLU A N 1
ATOM 727 C CA . GLU A 1 97 ? -2.126 -11.965 -21.794 1.00 45.66 97 GLU A CA 1
ATOM 728 C C . GLU A 1 97 ? -3.432 -11.863 -20.969 1.00 45.66 97 GLU A C 1
ATOM 730 O O . GLU A 1 97 ? -3.733 -12.732 -20.149 1.00 45.66 97 GLU A O 1
ATOM 735 N N . TRP A 1 98 ? -4.245 -10.818 -21.169 1.00 48.25 98 TRP A N 1
ATOM 736 C CA . TRP A 1 98 ? -5.279 -10.422 -20.193 1.00 48.25 98 TRP A CA 1
ATOM 737 C C . TRP A 1 98 ? -6.715 -10.864 -20.518 1.00 48.25 98 TRP A C 1
ATOM 739 O O . TRP A 1 98 ? -7.623 -10.613 -19.728 1.00 48.25 98 TRP A O 1
ATOM 749 N N . SER A 1 99 ? -6.963 -11.545 -21.642 1.00 40.62 99 SER A N 1
ATOM 750 C CA . SER A 1 99 ? -8.342 -11.776 -22.117 1.00 40.62 99 SER A CA 1
ATOM 751 C C . SER A 1 99 ? -9.066 -13.011 -21.544 1.00 40.62 99 SER A C 1
ATOM 753 O O . SER A 1 99 ? -10.261 -13.162 -21.790 1.00 40.62 99 SER A O 1
ATOM 755 N N . ASN A 1 100 ? -8.408 -13.915 -20.806 1.00 35.16 100 ASN A N 1
ATOM 756 C CA . ASN A 1 100 ? -8.922 -15.294 -20.681 1.00 35.16 100 ASN A CA 1
ATOM 757 C C . ASN A 1 100 ? -9.358 -15.770 -19.287 1.00 35.16 100 ASN A C 1
ATOM 759 O O . ASN A 1 100 ? -9.595 -16.967 -19.128 1.00 35.16 100 ASN A O 1
ATOM 763 N N . ASN A 1 101 ? -9.496 -14.912 -18.269 1.00 37.31 101 ASN A N 1
ATOM 764 C CA . ASN A 1 101 ? -9.836 -15.430 -16.937 1.00 37.31 101 ASN A CA 1
ATOM 765 C C . ASN A 1 101 ? -10.705 -14.493 -16.088 1.00 37.31 101 ASN A C 1
ATOM 767 O O . ASN A 1 101 ? -10.212 -13.770 -15.225 1.00 37.31 101 ASN A O 1
ATOM 771 N N . THR A 1 102 ? -12.026 -14.527 -16.279 1.00 36.84 102 THR A N 1
ATOM 772 C CA . THR A 1 102 ? -12.958 -13.990 -15.272 1.00 36.84 102 THR A CA 1
ATOM 773 C C . THR A 1 102 ? -14.273 -14.766 -15.288 1.00 36.84 102 THR A C 1
ATOM 775 O O . THR A 1 102 ? -15.112 -14.599 -16.170 1.00 36.84 102 THR A O 1
ATOM 778 N N . ALA A 1 103 ? -14.455 -15.647 -14.303 1.00 33.12 103 ALA A N 1
ATOM 779 C CA . ALA A 1 103 ? -15.749 -16.255 -14.008 1.00 33.12 103 ALA A CA 1
ATOM 780 C C . ALA A 1 103 ? -16.617 -15.276 -13.185 1.00 33.12 103 ALA A C 1
ATOM 782 O O . ALA A 1 103 ? -16.076 -14.521 -12.373 1.00 33.12 103 ALA A O 1
ATOM 783 N N . PRO A 1 104 ? -17.954 -15.285 -13.336 1.00 39.56 104 PRO A N 1
ATOM 784 C CA . PRO A 1 104 ? -18.831 -14.362 -12.622 1.00 39.56 104 PRO A CA 1
ATOM 785 C C . PRO A 1 104 ? -18.969 -14.763 -11.143 1.00 39.56 104 PRO A C 1
ATOM 787 O O . PRO A 1 104 ? -19.590 -15.771 -10.808 1.00 39.56 104 PRO A O 1
ATOM 790 N N . ILE A 1 105 ? -18.398 -13.959 -10.242 1.00 41.53 105 ILE A N 1
ATOM 791 C CA . ILE A 1 105 ? -18.577 -14.090 -8.789 1.00 41.53 105 ILE A CA 1
ATOM 792 C C . ILE A 1 105 ? -19.877 -13.376 -8.394 1.00 41.53 105 ILE A C 1
ATOM 794 O O . ILE A 1 105 ? -20.039 -12.184 -8.646 1.00 41.53 105 ILE A O 1
ATOM 798 N N . ALA A 1 106 ? -20.799 -14.107 -7.760 1.00 42.81 106 ALA A N 1
ATOM 799 C CA . ALA A 1 106 ? -22.078 -13.582 -7.291 1.00 42.81 106 ALA A CA 1
ATOM 800 C C . ALA A 1 106 ? -21.902 -12.402 -6.311 1.00 42.81 106 ALA A C 1
ATOM 802 O O . ALA A 1 106 ? -21.144 -12.463 -5.338 1.00 42.81 106 ALA A O 1
ATOM 803 N N . ASP A 1 107 ? -22.626 -11.325 -6.602 1.00 52.38 107 ASP A N 1
ATOM 804 C CA . ASP A 1 107 ? -22.491 -9.984 -6.043 1.00 52.38 107 ASP A CA 1
ATOM 805 C C . ASP A 1 107 ? -23.096 -9.859 -4.632 1.00 52.38 107 ASP A C 1
ATOM 807 O O . ASP A 1 107 ? -24.246 -9.480 -4.454 1.00 52.38 107 ASP A O 1
ATOM 811 N N . ASN A 1 108 ? -22.309 -10.172 -3.600 1.00 52.00 108 ASN A N 1
ATOM 812 C CA . ASN A 1 108 ? -22.607 -9.801 -2.208 1.00 52.00 108 ASN A CA 1
ATOM 813 C C . ASN A 1 108 ? -21.793 -8.554 -1.828 1.00 52.00 108 ASN A C 1
ATOM 815 O O . ASN A 1 108 ? -20.894 -8.634 -0.989 1.00 52.00 108 ASN A O 1
ATOM 819 N N . GLY A 1 109 ? -22.028 -7.442 -2.534 1.00 54.34 109 GLY A N 1
ATOM 820 C CA . GLY A 1 109 ? -21.179 -6.247 -2.535 1.00 54.34 109 GLY A CA 1
ATOM 821 C C . GLY A 1 109 ? -20.706 -5.795 -1.148 1.00 54.34 109 GLY A C 1
ATOM 822 O O . GLY A 1 109 ? -21.508 -5.454 -0.285 1.00 54.34 109 GLY A O 1
ATOM 823 N N . ILE A 1 110 ? -19.383 -5.766 -0.952 1.00 67.38 110 ILE A N 1
ATOM 824 C CA . ILE A 1 110 ? -18.736 -5.179 0.227 1.00 67.38 110 ILE A CA 1
ATOM 825 C C . ILE A 1 110 ? -18.887 -3.653 0.115 1.00 67.38 110 ILE A C 1
ATOM 827 O O . ILE A 1 110 ? -18.365 -3.073 -0.846 1.00 67.38 110 ILE A O 1
ATOM 831 N N . PRO A 1 111 ? -19.608 -2.986 1.038 1.00 64.69 111 PRO A N 1
ATOM 832 C CA . PRO A 1 111 ? -19.845 -1.551 0.952 1.00 64.69 111 PRO A CA 1
ATOM 833 C C . PRO A 1 111 ? -18.524 -0.775 0.920 1.00 64.69 111 PRO A C 1
ATOM 835 O O . PRO A 1 111 ? -17.678 -0.935 1.795 1.00 64.69 111 PRO A O 1
ATOM 838 N N . GLY A 1 112 ? -18.347 0.068 -0.097 1.00 67.31 112 GLY A N 1
ATOM 839 C CA . GLY A 1 112 ? -17.169 0.931 -0.229 1.00 67.31 112 GLY A CA 1
ATOM 840 C C . GLY A 1 112 ? -15.985 0.339 -1.003 1.00 67.31 112 GLY A C 1
ATOM 841 O O . GLY A 1 112 ? -15.012 1.060 -1.220 1.00 67.31 112 GLY A O 1
ATOM 842 N N . ALA A 1 113 ? -16.058 -0.910 -1.476 1.00 80.88 113 ALA A N 1
ATOM 843 C CA . ALA A 1 113 ? -15.019 -1.471 -2.339 1.00 80.88 113 ALA A CA 1
ATOM 844 C C . ALA A 1 113 ? -15.139 -0.959 -3.786 1.00 80.88 113 ALA A C 1
ATOM 846 O O . ALA A 1 113 ? -16.174 -1.115 -4.434 1.00 80.88 113 ALA A O 1
ATOM 847 N N . HIS A 1 114 ? -14.065 -0.366 -4.319 1.00 83.25 114 HIS A N 1
ATOM 848 C CA . HIS A 1 114 ? -13.989 0.008 -5.736 1.00 83.25 114 HIS A CA 1
ATOM 849 C C . HIS A 1 114 ? -14.045 -1.250 -6.635 1.00 83.25 114 HIS A C 1
ATOM 851 O O . HIS A 1 114 ? -13.369 -2.229 -6.313 1.00 83.25 114 HIS A O 1
ATOM 857 N N . PRO A 1 115 ? -14.769 -1.243 -7.773 1.00 84.62 115 PRO A N 1
ATOM 858 C CA . PRO A 1 115 ? -14.906 -2.418 -8.642 1.00 84.62 115 PRO A CA 1
ATOM 859 C C . PRO A 1 115 ? -13.575 -3.064 -9.040 1.00 84.62 115 PRO A C 1
ATOM 861 O O . PRO A 1 115 ? -13.445 -4.274 -8.927 1.00 84.62 115 PRO A O 1
ATOM 864 N N . ALA A 1 116 ? -12.559 -2.253 -9.360 1.00 85.69 116 ALA A N 1
ATOM 865 C CA . ALA A 1 116 ? -11.223 -2.733 -9.732 1.00 85.69 116 ALA A CA 1
ATOM 866 C C . ALA A 1 116 ? -10.570 -3.671 -8.694 1.00 85.69 116 ALA A C 1
ATOM 868 O O . ALA A 1 116 ? -9.751 -4.512 -9.049 1.00 85.69 116 ALA A O 1
ATOM 869 N N . TYR A 1 117 ? -10.920 -3.570 -7.404 1.00 87.94 117 TYR A N 1
ATOM 870 C CA . TYR A 1 117 ? -10.383 -4.494 -6.399 1.00 87.94 117 TYR A CA 1
ATOM 871 C C . TYR A 1 117 ? -10.880 -5.928 -6.592 1.00 87.94 117 TYR A C 1
ATOM 873 O O . TYR A 1 117 ? -10.146 -6.849 -6.248 1.00 87.94 117 TYR A O 1
ATOM 881 N N . LYS A 1 118 ? -12.085 -6.126 -7.149 1.00 87.44 118 LYS A N 1
ATOM 882 C CA . LYS A 1 118 ? -12.635 -7.462 -7.427 1.00 87.44 118 LYS A CA 1
ATOM 883 C C . LYS A 1 118 ? -11.792 -8.220 -8.457 1.00 87.44 118 LYS A C 1
ATOM 885 O O . LYS A 1 118 ? -11.673 -9.433 -8.347 1.00 87.44 118 LYS A O 1
ATOM 890 N N . ASP A 1 119 ? -11.169 -7.495 -9.383 1.00 85.75 119 ASP A N 1
ATOM 891 C CA . ASP A 1 119 ? -10.332 -8.072 -10.439 1.00 85.75 119 ASP A CA 1
ATOM 892 C C . ASP A 1 119 ? -8.876 -8.288 -9.982 1.00 85.75 119 ASP A C 1
ATOM 894 O O . ASP A 1 119 ? -8.144 -9.087 -10.560 1.00 85.75 119 ASP A O 1
ATOM 898 N N . MET A 1 120 ? -8.442 -7.588 -8.925 1.00 88.25 120 MET A N 1
ATOM 899 C CA . MET A 1 120 ? -7.061 -7.631 -8.425 1.00 88.25 120 MET A CA 1
ATOM 900 C C . MET A 1 120 ? -6.850 -8.539 -7.208 1.00 88.25 120 MET A C 1
ATOM 902 O O . MET A 1 120 ? -5.717 -8.945 -6.946 1.00 88.25 120 MET A O 1
ATOM 906 N N . LEU A 1 121 ? -7.892 -8.803 -6.415 1.00 93.81 121 LEU A N 1
ATOM 907 C CA . LEU A 1 121 ? -7.768 -9.410 -5.088 1.00 93.81 121 LEU A CA 1
ATOM 908 C C . LEU A 1 121 ? -8.760 -10.554 -4.870 1.00 93.81 121 LEU A C 1
ATOM 910 O O . LEU A 1 121 ? -9.879 -10.549 -5.375 1.00 93.81 121 LEU A O 1
ATOM 914 N N . SER A 1 122 ? -8.361 -11.520 -4.037 1.00 94.38 122 SER A N 1
ATOM 915 C CA . SER A 1 122 ? -9.266 -12.566 -3.559 1.00 94.38 122 SER A CA 1
ATOM 916 C C . SER A 1 122 ? -10.387 -11.974 -2.697 1.00 94.38 122 SER A C 1
ATOM 918 O O . SER A 1 122 ? -10.262 -10.890 -2.125 1.00 94.38 122 SER A O 1
ATOM 920 N N . ARG A 1 123 ? -11.488 -12.715 -2.538 1.00 93.06 123 ARG A N 1
ATOM 921 C CA . ARG A 1 123 ? -12.597 -12.290 -1.674 1.00 93.06 123 ARG A CA 1
ATOM 922 C C . ARG A 1 123 ? -12.137 -11.999 -0.241 1.00 93.06 123 ARG A C 1
ATOM 924 O O . ARG A 1 123 ? -12.519 -10.969 0.306 1.00 93.06 123 ARG A O 1
ATOM 931 N N . ASP A 1 124 ? -11.317 -12.873 0.339 1.00 94.56 124 ASP A N 1
ATOM 932 C CA . ASP A 1 124 ? -10.830 -12.732 1.718 1.00 94.56 124 ASP A CA 1
ATOM 933 C C . ASP A 1 124 ? -9.929 -11.502 1.873 1.00 94.56 124 ASP A C 1
ATOM 935 O O . ASP A 1 124 ? -10.072 -10.743 2.834 1.00 94.56 124 ASP A O 1
ATOM 939 N N . ALA A 1 125 ? -9.078 -11.242 0.876 1.00 95.69 125 ALA A N 1
ATOM 940 C CA . ALA A 1 125 ? -8.276 -10.030 0.810 1.00 95.69 125 ALA A CA 1
ATOM 941 C C . ALA A 1 125 ? -9.156 -8.776 0.799 1.00 95.69 125 ALA A C 1
ATOM 943 O O . ALA A 1 125 ? -8.916 -7.867 1.591 1.00 95.69 125 ALA A O 1
ATOM 944 N N . ILE A 1 126 ? -10.190 -8.734 -0.052 1.00 95.75 126 ILE A N 1
ATOM 945 C CA . ILE A 1 126 ? -11.114 -7.592 -0.141 1.00 95.75 126 ILE A CA 1
ATOM 946 C C . ILE A 1 126 ? -11.835 -7.389 1.196 1.00 95.75 126 ILE A C 1
ATOM 948 O O . ILE A 1 126 ? -11.861 -6.270 1.706 1.00 95.75 126 ILE A O 1
ATOM 952 N N . VAL A 1 127 ?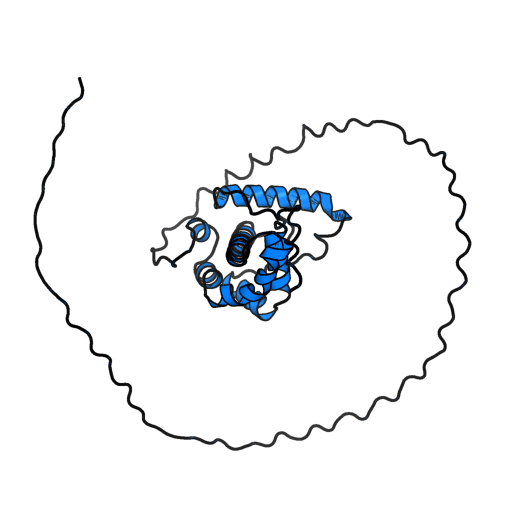 -12.377 -8.453 1.799 1.00 95.75 127 VAL A N 1
ATOM 953 C CA . VAL A 1 127 ? -13.042 -8.367 3.113 1.00 95.75 127 VAL A CA 1
ATOM 954 C C . VAL A 1 127 ? -12.100 -7.772 4.158 1.00 95.75 127 VAL A C 1
ATOM 956 O O . VAL A 1 127 ? -12.500 -6.876 4.900 1.00 95.75 127 VAL A O 1
ATOM 959 N N . PHE A 1 128 ? -10.843 -8.218 4.195 1.00 97.00 128 PHE A N 1
ATOM 960 C CA . PHE A 1 128 ? -9.870 -7.719 5.158 1.00 97.00 128 PHE A CA 1
ATOM 961 C C . PHE A 1 128 ? -9.496 -6.250 4.919 1.00 97.00 128 PHE A C 1
ATOM 963 O O . PHE A 1 128 ? -9.602 -5.449 5.846 1.00 97.00 128 PHE A O 1
ATOM 970 N N . ILE A 1 129 ? -9.102 -5.853 3.701 1.00 96.75 129 ILE A N 1
ATOM 971 C CA . ILE A 1 129 ? -8.618 -4.479 3.443 1.00 96.75 129 ILE A CA 1
ATOM 972 C C . ILE A 1 129 ? -9.715 -3.409 3.575 1.00 96.75 129 ILE A C 1
ATOM 974 O O . ILE A 1 129 ? -9.412 -2.229 3.774 1.00 96.75 129 ILE A O 1
ATOM 978 N N . PHE A 1 130 ? -10.988 -3.805 3.479 1.00 96.25 130 PHE A N 1
ATOM 979 C CA . PHE A 1 130 ? -12.148 -2.937 3.709 1.00 96.25 130 PHE A CA 1
ATOM 980 C C . PHE A 1 130 ? -12.750 -3.075 5.117 1.00 96.25 130 PHE A C 1
ATOM 982 O O . PHE A 1 130 ? -13.747 -2.422 5.413 1.00 96.25 130 PHE A O 1
ATOM 989 N N . SER A 1 131 ? -12.144 -3.874 6.000 1.00 96.38 131 SER A N 1
ATOM 990 C CA . SER A 1 131 ? -12.599 -4.022 7.386 1.00 96.38 131 SER A CA 1
ATOM 991 C C . SER A 1 131 ? -12.269 -2.802 8.256 1.00 96.38 131 SER A C 1
ATOM 993 O O . SER A 1 131 ? -11.324 -2.050 7.992 1.00 96.38 131 SER A O 1
ATOM 995 N N . GLU A 1 132 ? -13.020 -2.642 9.349 1.00 95.56 132 GLU A N 1
ATOM 996 C CA . GLU A 1 132 ? -12.712 -1.656 10.393 1.00 95.56 132 GLU A CA 1
ATOM 997 C C . GLU A 1 132 ? -11.345 -1.923 11.031 1.00 95.56 132 GLU A C 1
ATOM 999 O O . GLU A 1 132 ? -10.575 -0.988 11.218 1.00 95.56 132 GLU A O 1
ATOM 1004 N N . ALA A 1 133 ? -10.990 -3.194 11.252 1.00 95.88 133 ALA A N 1
ATOM 1005 C CA . ALA A 1 133 ? -9.697 -3.580 11.814 1.00 95.88 133 ALA A CA 1
ATOM 1006 C C . ALA A 1 133 ? -8.517 -3.067 10.969 1.00 95.88 133 ALA A C 1
ATOM 1008 O O . ALA A 1 133 ? -7.562 -2.512 11.511 1.00 95.88 133 ALA A O 1
ATOM 1009 N N . PHE A 1 134 ? -8.600 -3.184 9.638 1.00 97.50 134 PHE A N 1
ATOM 1010 C CA . PHE A 1 134 ? -7.584 -2.632 8.736 1.00 97.50 134 PHE A CA 1
ATOM 1011 C C . PHE A 1 134 ? -7.506 -1.107 8.830 1.00 97.50 134 PHE A C 1
ATOM 1013 O O . PHE A 1 134 ? -6.418 -0.530 8.867 1.00 97.50 134 PHE A O 1
ATOM 1020 N N . HIS A 1 135 ? -8.662 -0.442 8.858 1.00 96.75 135 HIS A N 1
ATOM 1021 C CA . HIS A 1 135 ? -8.717 1.010 8.967 1.00 96.75 135 HIS A CA 1
ATOM 1022 C C . HIS A 1 135 ? -8.123 1.497 10.298 1.00 96.75 135 HIS A C 1
ATOM 1024 O O . HIS A 1 135 ? -7.323 2.433 10.308 1.00 96.75 135 HIS A O 1
ATOM 1030 N N . ASP A 1 136 ? -8.498 0.876 11.412 1.00 96.38 136 ASP A N 1
ATOM 1031 C CA . ASP A 1 136 ? -8.064 1.265 12.752 1.00 96.38 136 ASP A CA 1
ATOM 1032 C C . ASP A 1 136 ? -6.567 1.026 12.961 1.00 96.38 136 ASP A C 1
ATOM 1034 O O . ASP A 1 136 ? -5.888 1.918 13.471 1.00 96.38 136 ASP A O 1
ATOM 1038 N N . ALA A 1 137 ? -6.022 -0.090 12.461 1.00 97.00 137 ALA A N 1
ATOM 1039 C CA . ALA A 1 137 ? -4.583 -0.369 12.510 1.00 97.00 137 ALA A CA 1
ATOM 1040 C C . ALA A 1 137 ? -3.737 0.726 11.830 1.00 97.00 137 ALA A C 1
ATOM 1042 O O . ALA A 1 137 ? -2.621 1.034 12.257 1.00 97.00 137 ALA A O 1
ATOM 1043 N N . LEU A 1 138 ? -4.272 1.356 10.779 1.00 97.50 138 LEU A N 1
ATOM 1044 C CA . LEU A 1 138 ? -3.577 2.403 10.030 1.00 97.50 138 LEU A CA 1
ATOM 1045 C C . LEU A 1 138 ? -3.926 3.822 10.480 1.00 97.50 138 LEU A C 1
ATOM 1047 O O . LEU A 1 138 ? -3.164 4.741 10.168 1.00 97.50 138 LEU A O 1
ATOM 1051 N N . ARG A 1 139 ? -5.038 4.028 11.199 1.00 96.88 139 ARG A N 1
ATOM 1052 C CA . ARG A 1 139 ? -5.538 5.361 11.582 1.00 96.88 139 ARG A CA 1
ATOM 1053 C C . ARG A 1 139 ? -4.459 6.182 12.280 1.00 96.88 139 ARG A C 1
ATOM 1055 O O . ARG A 1 139 ? -4.147 7.284 11.832 1.00 96.88 139 ARG A O 1
ATOM 1062 N N . ASP A 1 140 ? -3.833 5.620 13.309 1.00 93.69 140 ASP A N 1
ATOM 1063 C CA . ASP A 1 140 ? -2.811 6.328 14.085 1.00 93.69 140 ASP A CA 1
ATOM 1064 C C . ASP A 1 140 ? -1.565 6.640 13.254 1.00 93.69 140 ASP A C 1
ATOM 1066 O O . ASP A 1 140 ? -0.964 7.706 13.390 1.00 93.69 140 ASP A O 1
ATOM 1070 N N . LYS A 1 141 ? -1.201 5.741 12.334 1.00 95.06 141 LYS A N 1
ATOM 1071 C CA . LYS A 1 141 ? -0.050 5.913 11.436 1.00 95.06 141 LYS A CA 1
ATOM 1072 C C . LYS A 1 141 ? -0.314 6.975 10.364 1.00 95.06 141 LYS A C 1
ATOM 1074 O O . LYS A 1 141 ? 0.613 7.668 9.937 1.00 95.06 141 LYS A O 1
ATOM 1079 N N . ALA A 1 142 ? -1.574 7.118 9.954 1.00 96.88 142 ALA A N 1
ATOM 1080 C CA . ALA A 1 142 ? -2.037 8.065 8.947 1.00 96.88 142 ALA A CA 1
ATOM 1081 C C . ALA A 1 142 ? -2.286 9.481 9.502 1.00 96.88 142 ALA A C 1
ATOM 1083 O O . ALA A 1 142 ? -2.344 10.435 8.724 1.00 96.88 142 ALA A O 1
ATOM 1084 N N . ASN A 1 143 ? -2.380 9.657 10.826 1.00 95.25 143 ASN A N 1
ATOM 1085 C CA . ASN A 1 143 ? -2.561 10.971 11.465 1.00 95.25 143 ASN A CA 1
ATOM 1086 C C . ASN A 1 143 ? -1.401 11.947 11.203 1.00 95.25 143 ASN A C 1
ATOM 1088 O O . ASN A 1 143 ? -1.576 13.160 11.278 1.00 95.25 143 ASN A O 1
ATOM 1092 N N . ASP A 1 144 ? -0.228 11.428 10.843 1.00 92.81 144 ASP A N 1
ATOM 1093 C CA . ASP A 1 144 ? 0.932 12.224 10.446 1.00 92.81 144 ASP A CA 1
ATOM 1094 C C . ASP A 1 144 ? 0.856 12.745 8.997 1.00 92.81 144 ASP A C 1
ATOM 1096 O O . ASP A 1 144 ? 1.554 13.702 8.647 1.00 92.81 144 ASP A O 1
ATOM 1100 N N . CYS A 1 145 ? 0.030 12.133 8.139 1.00 93.75 145 CYS A N 1
ATOM 1101 C CA . CYS A 1 145 ? -0.026 12.439 6.709 1.00 93.75 145 CYS A CA 1
ATOM 1102 C C . CYS A 1 145 ? -0.498 13.867 6.381 1.00 93.75 145 CYS A C 1
ATOM 1104 O O . CYS A 1 145 ? 0.076 14.452 5.460 1.00 93.75 145 CYS A O 1
ATOM 1106 N N . PRO A 1 146 ? -1.450 14.488 7.110 1.00 93.81 146 PRO A N 1
ATOM 1107 C CA . PRO A 1 146 ? -1.811 15.883 6.866 1.00 93.81 146 PRO A CA 1
ATOM 1108 C C . PRO A 1 146 ? -0.608 16.812 7.011 1.00 93.81 146 PRO A C 1
ATOM 1110 O O . PRO A 1 146 ? -0.378 17.656 6.153 1.00 93.81 146 PRO A O 1
ATOM 1113 N N . ARG A 1 147 ? 0.205 16.594 8.050 1.00 90.94 147 ARG A N 1
ATOM 1114 C CA . ARG A 1 147 ? 1.398 17.396 8.334 1.00 90.94 147 ARG A CA 1
ATOM 1115 C C . ARG A 1 147 ? 2.538 17.121 7.352 1.00 90.94 147 ARG A C 1
ATOM 1117 O O . ARG A 1 147 ? 3.205 18.059 6.937 1.00 90.94 147 ARG A O 1
ATOM 1124 N N . LYS A 1 148 ? 2.798 15.851 7.022 1.00 91.50 148 LYS A N 1
ATOM 1125 C CA . LYS A 1 148 ? 3.951 15.448 6.190 1.00 91.50 148 LYS A CA 1
ATOM 1126 C C . LYS A 1 148 ? 3.697 15.566 4.689 1.00 91.50 148 LYS A C 1
ATOM 1128 O O . LYS A 1 148 ? 4.639 15.771 3.933 1.00 91.50 148 LYS A O 1
ATOM 1133 N N . HIS A 1 149 ? 2.447 15.401 4.262 1.00 92.75 149 HIS A N 1
ATOM 1134 C CA . HIS A 1 149 ? 2.097 15.244 2.850 1.00 92.75 149 HIS A CA 1
ATOM 1135 C C . HIS A 1 149 ? 0.959 16.156 2.382 1.00 92.75 149 HIS A C 1
ATOM 1137 O O . HIS A 1 149 ? 0.671 16.183 1.185 1.00 92.75 149 HIS A O 1
ATOM 1143 N N . GLY A 1 150 ? 0.292 16.883 3.289 1.00 93.56 150 GLY A N 1
ATOM 1144 C CA . GLY A 1 150 ? -0.876 17.702 2.954 1.00 93.56 150 GLY A CA 1
ATOM 1145 C C . GLY A 1 150 ? -2.123 16.880 2.605 1.00 93.56 150 GLY A C 1
ATOM 1146 O O . GLY A 1 150 ? -3.015 17.375 1.919 1.00 93.56 150 GLY A O 1
ATOM 1147 N N . VAL A 1 151 ? -2.194 15.614 3.036 1.00 94.75 151 VAL A N 1
ATOM 1148 C CA . VAL A 1 151 ? -3.281 14.681 2.691 1.00 94.75 151 VAL A CA 1
ATOM 1149 C C . VAL A 1 151 ? -3.954 14.147 3.952 1.00 94.75 151 VAL A C 1
ATOM 1151 O O . VAL A 1 151 ? -3.283 13.788 4.913 1.00 94.75 151 VAL A O 1
ATOM 1154 N N . SER A 1 152 ? -5.291 14.084 3.959 1.00 95.88 152 SER A N 1
ATOM 1155 C CA . SER A 1 152 ? -6.046 13.558 5.103 1.00 95.88 152 SER A CA 1
ATOM 1156 C C . SER A 1 152 ? -5.726 12.084 5.373 1.00 95.88 152 SER A C 1
ATOM 1158 O O . SER A 1 152 ? -5.462 11.320 4.443 1.00 95.88 152 SER A O 1
ATOM 1160 N N . ALA A 1 153 ? -5.820 11.661 6.637 1.00 96.25 153 ALA A N 1
ATOM 1161 C CA . ALA A 1 153 ? -5.578 10.273 7.035 1.00 96.25 153 ALA A CA 1
ATOM 1162 C C . ALA A 1 153 ? -6.418 9.273 6.216 1.00 96.25 153 ALA A C 1
ATOM 1164 O O . ALA A 1 153 ? -5.887 8.301 5.691 1.00 96.25 153 ALA A O 1
ATOM 1165 N N . ALA A 1 154 ? -7.708 9.564 6.012 1.00 96.38 154 ALA A N 1
ATOM 1166 C CA . ALA A 1 154 ? -8.601 8.722 5.215 1.00 96.38 154 ALA A CA 1
ATOM 1167 C C . ALA A 1 154 ? -8.136 8.563 3.754 1.00 96.38 154 ALA A C 1
ATOM 1169 O O . ALA A 1 154 ? -8.183 7.463 3.209 1.00 96.38 154 ALA A O 1
ATOM 1170 N N . LYS A 1 155 ? -7.648 9.644 3.124 1.00 96.69 155 LYS A N 1
ATOM 1171 C CA . LYS A 1 155 ? -7.091 9.580 1.765 1.00 96.69 155 LYS A CA 1
ATOM 1172 C C . LYS A 1 155 ? -5.792 8.778 1.735 1.00 96.69 155 LYS A C 1
ATOM 1174 O O . LYS A 1 155 ? -5.615 7.985 0.823 1.00 96.69 155 LYS A O 1
ATOM 1179 N N . ALA A 1 156 ? -4.920 8.938 2.729 1.00 97.62 156 ALA A N 1
ATOM 1180 C CA . ALA A 1 156 ? -3.686 8.161 2.815 1.00 97.62 156 ALA A CA 1
ATOM 1181 C C . ALA A 1 156 ? -3.965 6.654 2.972 1.00 97.62 156 ALA A C 1
ATOM 1183 O O . ALA A 1 156 ? -3.381 5.851 2.248 1.00 97.62 156 ALA A O 1
ATOM 1184 N N . ILE A 1 157 ? -4.903 6.271 3.847 1.00 98.12 157 ILE A N 1
ATOM 1185 C CA . ILE A 1 157 ? -5.336 4.870 4.012 1.00 98.12 157 ILE A CA 1
ATOM 1186 C C . ILE A 1 157 ? -5.880 4.315 2.693 1.00 98.12 157 ILE A C 1
ATOM 1188 O O . ILE A 1 157 ? -5.584 3.181 2.323 1.00 98.12 157 ILE A O 1
ATOM 1192 N N . GLU A 1 158 ? -6.646 5.115 1.956 1.00 97.69 158 GLU A N 1
ATOM 1193 C CA . GLU A 1 158 ? -7.157 4.705 0.654 1.00 97.69 158 GLU A CA 1
ATOM 1194 C C . GLU A 1 158 ? -6.039 4.516 -0.388 1.00 97.69 158 GLU A C 1
ATOM 1196 O O . GLU A 1 158 ? -6.041 3.512 -1.097 1.00 97.69 158 GLU A O 1
ATOM 1201 N N . GLU A 1 159 ? -5.037 5.400 -0.447 1.00 97.94 159 GLU A N 1
ATOM 1202 C CA . GLU A 1 159 ? -3.846 5.184 -1.290 1.00 97.94 159 GLU A CA 1
ATOM 1203 C C . GLU A 1 159 ? -3.098 3.903 -0.897 1.00 97.94 159 GLU A C 1
ATOM 1205 O O . GLU A 1 159 ? -2.594 3.181 -1.758 1.00 97.94 159 GLU A O 1
ATOM 1210 N N . PHE A 1 160 ? -3.058 3.580 0.397 1.00 98.19 160 PHE A N 1
ATOM 1211 C CA . PHE A 1 160 ? -2.443 2.349 0.874 1.00 98.19 160 PHE A CA 1
ATOM 1212 C C . PHE A 1 160 ? -3.205 1.097 0.416 1.00 98.19 160 PHE A C 1
ATOM 1214 O O . PHE A 1 160 ? -2.576 0.146 -0.047 1.00 98.19 160 PHE A O 1
ATOM 1221 N N . ARG A 1 161 ? -4.547 1.097 0.439 1.00 98.12 161 ARG A N 1
ATOM 1222 C CA . ARG A 1 161 ? -5.344 -0.004 -0.146 1.00 98.12 161 ARG A CA 1
ATOM 1223 C C . ARG A 1 161 ? -5.019 -0.212 -1.623 1.00 98.12 161 ARG A C 1
ATOM 1225 O O . ARG A 1 161 ? -4.817 -1.349 -2.053 1.00 98.12 161 ARG A O 1
ATOM 1232 N N . ARG A 1 162 ? -4.903 0.881 -2.384 1.00 97.81 162 ARG A N 1
ATOM 1233 C CA . ARG A 1 162 ? -4.545 0.845 -3.812 1.00 97.81 162 ARG A CA 1
ATOM 1234 C C . ARG A 1 162 ? -3.153 0.268 -4.041 1.00 97.81 162 ARG A C 1
ATOM 1236 O O . ARG A 1 162 ? -2.990 -0.558 -4.937 1.00 97.81 162 ARG A O 1
ATOM 1243 N N . LEU A 1 163 ? -2.176 0.632 -3.205 1.00 97.94 163 LEU A N 1
ATOM 1244 C CA . LEU A 1 163 ? -0.844 0.022 -3.233 1.00 97.94 163 LEU A CA 1
ATOM 1245 C C . LEU A 1 163 ? -0.927 -1.495 -3.032 1.00 97.94 163 LEU A C 1
ATOM 1247 O O . LEU A 1 1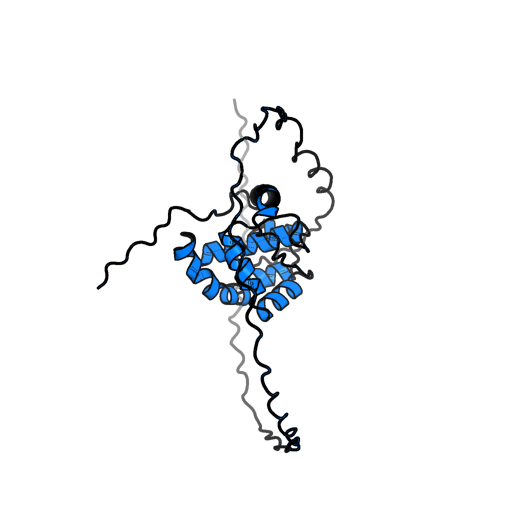63 ? -0.326 -2.236 -3.806 1.00 97.94 163 LEU A O 1
ATOM 1251 N N . ILE A 1 164 ? -1.650 -1.963 -2.008 1.00 98.19 164 ILE A N 1
ATOM 1252 C CA . ILE A 1 164 ? -1.758 -3.399 -1.707 1.00 98.19 164 ILE A CA 1
ATOM 1253 C C . ILE A 1 164 ? -2.370 -4.169 -2.878 1.00 98.19 164 ILE A C 1
ATOM 1255 O O . ILE A 1 164 ? -1.853 -5.227 -3.245 1.00 98.19 164 ILE A O 1
ATOM 1259 N N . ALA A 1 165 ? -3.420 -3.626 -3.494 1.00 97.25 165 ALA A N 1
ATOM 1260 C CA . ALA A 1 165 ? -4.045 -4.234 -4.662 1.00 97.25 165 ALA A CA 1
ATOM 1261 C C . ALA A 1 165 ? -3.070 -4.355 -5.836 1.00 97.25 165 ALA A C 1
ATOM 1263 O O . ALA A 1 165 ? -2.849 -5.458 -6.331 1.00 97.25 165 ALA A O 1
ATOM 1264 N N . ILE A 1 166 ? -2.401 -3.259 -6.207 1.00 97.19 166 ILE A N 1
ATOM 1265 C CA . ILE A 1 166 ? -1.441 -3.259 -7.318 1.00 97.19 166 ILE A CA 1
ATOM 1266 C C . ILE A 1 166 ? -0.249 -4.171 -7.024 1.00 97.19 166 ILE A C 1
ATOM 1268 O O . ILE A 1 166 ? 0.196 -4.899 -7.906 1.00 97.19 166 ILE A O 1
ATOM 1272 N N . LYS A 1 167 ? 0.272 -4.174 -5.793 1.00 97.00 167 LYS A N 1
ATOM 1273 C CA . LYS A 1 167 ? 1.415 -5.015 -5.410 1.00 97.00 167 LYS A CA 1
ATOM 1274 C C . LYS A 1 167 ? 1.077 -6.505 -5.480 1.00 97.00 167 LYS A C 1
ATOM 1276 O O . LYS A 1 167 ? 1.912 -7.296 -5.919 1.00 97.00 167 LYS A O 1
ATOM 1281 N N . THR A 1 168 ? -0.136 -6.869 -5.064 1.00 96.19 168 THR A N 1
ATOM 1282 C CA . THR A 1 168 ? -0.647 -8.246 -5.129 1.00 96.19 168 THR A CA 1
ATOM 1283 C C . THR A 1 168 ? -0.864 -8.665 -6.578 1.00 96.19 168 THR A C 1
ATOM 1285 O O . THR A 1 168 ? -0.333 -9.691 -6.996 1.00 96.19 168 THR A O 1
ATOM 1288 N N . TRP A 1 169 ? -1.544 -7.826 -7.361 1.00 95.75 169 TRP A N 1
ATOM 1289 C CA . TRP A 1 169 ? -1.836 -8.079 -8.769 1.00 95.75 169 TRP A CA 1
ATOM 1290 C C . TRP A 1 169 ? -0.562 -8.176 -9.629 1.00 95.75 169 TRP A C 1
ATOM 1292 O O . TRP A 1 169 ? -0.383 -9.136 -10.370 1.00 95.75 169 TRP A O 1
ATOM 1302 N N . ALA A 1 170 ? 0.396 -7.259 -9.457 1.00 95.12 170 ALA A N 1
ATOM 1303 C CA . ALA A 1 170 ? 1.673 -7.285 -10.179 1.00 95.12 170 ALA A CA 1
ATOM 1304 C C . ALA A 1 170 ? 2.624 -8.401 -9.697 1.00 95.12 170 ALA A C 1
ATOM 1306 O O . ALA A 1 170 ? 3.751 -8.525 -10.198 1.00 95.12 170 ALA A O 1
ATOM 1307 N N . VAL A 1 171 ? 2.213 -9.187 -8.693 1.00 95.00 171 VAL A N 1
ATOM 1308 C CA . VAL A 1 171 ? 3.014 -10.224 -8.032 1.00 95.00 171 VAL A CA 1
ATOM 1309 C C . VAL A 1 171 ? 4.381 -9.662 -7.617 1.00 95.00 171 VAL A C 1
ATOM 1311 O O . VAL A 1 171 ? 5.440 -10.226 -7.910 1.00 95.00 171 VAL A O 1
ATOM 1314 N N . ASP A 1 172 ? 4.390 -8.479 -7.001 1.00 96.31 172 ASP A N 1
ATOM 1315 C CA . ASP A 1 172 ? 5.610 -7.788 -6.570 1.00 96.31 172 ASP A CA 1
ATOM 1316 C C . ASP A 1 172 ? 6.042 -8.258 -5.173 1.00 96.31 172 ASP A C 1
ATOM 1318 O O . ASP A 1 172 ? 6.106 -7.498 -4.202 1.00 96.31 172 ASP A O 1
ATOM 1322 N N . ILE A 1 173 ? 6.322 -9.558 -5.081 1.00 95.06 173 ILE A N 1
ATOM 1323 C CA . ILE A 1 173 ? 6.644 -10.257 -3.834 1.00 95.06 173 ILE A CA 1
ATOM 1324 C C . ILE A 1 173 ? 7.921 -9.693 -3.204 1.00 95.06 173 ILE A C 1
ATOM 1326 O O . ILE A 1 173 ? 7.938 -9.454 -2.003 1.00 95.06 173 ILE A O 1
ATOM 1330 N N . ASP A 1 174 ? 8.965 -9.423 -3.988 1.00 95.31 174 ASP A N 1
ATOM 1331 C CA . ASP A 1 174 ? 10.278 -8.999 -3.475 1.00 95.31 174 ASP A CA 1
ATOM 1332 C C . ASP A 1 174 ? 10.501 -7.472 -3.477 1.00 95.31 174 ASP A C 1
ATOM 1334 O O . ASP A 1 174 ? 11.606 -7.013 -3.188 1.00 95.31 174 ASP A O 1
ATOM 1338 N N . ALA A 1 175 ? 9.468 -6.671 -3.774 1.00 95.12 175 ALA A N 1
ATOM 1339 C CA . ALA A 1 175 ? 9.576 -5.211 -3.907 1.00 95.12 175 ALA A CA 1
ATOM 1340 C C . ALA A 1 175 ? 10.626 -4.774 -4.950 1.00 95.12 175 ALA A C 1
ATOM 1342 O O . ALA A 1 175 ? 11.473 -3.913 -4.695 1.00 95.12 175 ALA A O 1
ATOM 1343 N N . THR A 1 176 ? 10.576 -5.397 -6.128 1.00 95.12 176 THR A N 1
ATOM 1344 C CA . THR A 1 176 ? 11.503 -5.166 -7.249 1.00 95.12 176 THR A CA 1
ATOM 1345 C C . THR A 1 176 ? 10.811 -4.620 -8.495 1.00 95.12 176 THR A C 1
ATOM 1347 O O . THR A 1 176 ? 11.489 -4.089 -9.375 1.00 95.12 176 THR A O 1
ATOM 1350 N N . LYS A 1 177 ? 9.479 -4.710 -8.592 1.00 95.75 177 LYS A N 1
ATOM 1351 C CA . LYS A 1 177 ? 8.732 -4.347 -9.805 1.00 95.75 177 LYS A CA 1
ATOM 1352 C C . LYS A 1 177 ? 8.186 -2.928 -9.775 1.00 95.75 177 LYS A C 1
ATOM 1354 O O . LYS A 1 177 ? 8.244 -2.256 -10.803 1.00 95.75 177 LYS A O 1
ATOM 1359 N N . ILE A 1 178 ? 7.668 -2.489 -8.632 1.00 97.06 178 ILE A N 1
ATOM 1360 C CA . ILE A 1 178 ? 7.017 -1.185 -8.451 1.00 97.06 178 ILE A CA 1
ATOM 1361 C C . ILE A 1 178 ? 7.618 -0.446 -7.257 1.00 97.06 178 ILE A C 1
ATOM 1363 O O . ILE A 1 178 ? 8.337 -1.018 -6.435 1.00 97.06 178 ILE A O 1
ATOM 1367 N N . SER A 1 179 ? 7.393 0.860 -7.181 1.00 96.19 179 SER A N 1
ATOM 1368 C CA . SER A 1 179 ? 7.789 1.661 -6.024 1.00 96.19 179 SER A CA 1
ATOM 1369 C C . SER A 1 179 ? 6.647 2.583 -5.622 1.00 96.19 179 SER A C 1
ATOM 1371 O O . SER A 1 179 ? 6.076 3.231 -6.498 1.00 96.19 179 SER A O 1
ATOM 1373 N N . PRO A 1 180 ? 6.285 2.612 -4.329 1.00 96.38 180 PRO A N 1
ATOM 1374 C CA . PRO A 1 180 ? 5.168 3.412 -3.845 1.00 96.38 180 PRO A CA 1
ATOM 1375 C C . PRO A 1 180 ? 5.436 4.916 -3.999 1.00 96.38 180 PRO A C 1
ATOM 1377 O O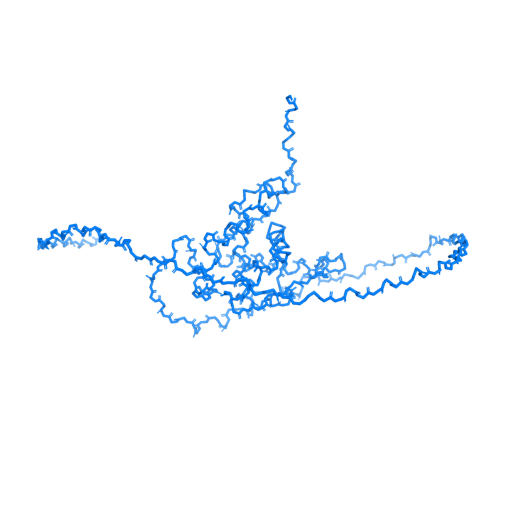 . PRO A 1 180 ? 6.588 5.362 -3.996 1.00 96.38 180 PRO A O 1
ATOM 1380 N N . THR A 1 181 ? 4.367 5.714 -4.083 1.00 96.06 181 THR A N 1
ATOM 1381 C CA . THR A 1 181 ? 4.475 7.171 -3.893 1.00 96.06 181 THR A CA 1
ATOM 1382 C C . THR A 1 181 ? 4.852 7.483 -2.440 1.00 96.06 181 THR A C 1
ATOM 1384 O O . THR A 1 181 ? 4.640 6.638 -1.571 1.00 96.06 181 THR A O 1
ATOM 1387 N N . PRO A 1 182 ? 5.360 8.688 -2.114 1.00 94.88 182 PRO A N 1
ATOM 1388 C CA . PRO A 1 182 ? 5.762 9.009 -0.740 1.00 94.88 182 PRO A CA 1
ATOM 1389 C C . PRO A 1 182 ? 4.669 8.782 0.321 1.00 94.88 182 PRO A C 1
ATOM 1391 O O . PRO A 1 182 ? 4.973 8.360 1.432 1.00 94.88 182 PRO A O 1
ATOM 1394 N N . ILE A 1 183 ? 3.396 9.014 -0.024 1.00 96.44 183 ILE A N 1
ATOM 1395 C CA . ILE A 1 183 ? 2.255 8.798 0.883 1.00 96.44 183 ILE A CA 1
ATOM 1396 C C . ILE A 1 183 ? 2.048 7.302 1.142 1.00 96.44 183 ILE A C 1
ATOM 1398 O O . ILE A 1 183 ? 1.904 6.875 2.288 1.00 96.44 183 ILE A O 1
ATOM 1402 N N . MET A 1 184 ? 2.044 6.507 0.071 1.00 97.19 184 MET A N 1
ATOM 1403 C CA . MET A 1 184 ? 1.913 5.054 0.151 1.00 97.19 184 MET A CA 1
ATOM 1404 C C . MET A 1 184 ? 3.094 4.429 0.905 1.00 97.19 184 MET A C 1
ATOM 1406 O O . MET A 1 184 ? 2.896 3.520 1.707 1.00 97.19 184 MET A O 1
ATOM 1410 N N . ASP A 1 185 ? 4.308 4.937 0.675 1.00 95.69 185 ASP A N 1
ATOM 1411 C CA . ASP A 1 185 ? 5.557 4.465 1.279 1.00 95.69 185 ASP A CA 1
ATOM 1412 C C . ASP A 1 185 ? 5.572 4.689 2.796 1.00 95.69 185 ASP A C 1
ATOM 1414 O O . ASP A 1 185 ? 5.920 3.788 3.559 1.00 95.69 185 ASP A O 1
ATOM 1418 N N . HIS A 1 186 ? 5.094 5.854 3.255 1.00 95.50 186 HIS A N 1
ATOM 1419 C CA . HIS A 1 186 ? 4.950 6.155 4.683 1.00 95.50 186 HIS A CA 1
ATOM 1420 C C . HIS A 1 186 ? 4.077 5.111 5.396 1.00 95.50 186 HIS A C 1
ATOM 1422 O O . HIS A 1 186 ? 4.475 4.576 6.434 1.00 95.50 186 HIS A O 1
ATOM 1428 N N . LEU A 1 187 ? 2.903 4.784 4.843 1.00 97.50 187 LEU A N 1
ATOM 1429 C CA . LEU A 1 187 ? 2.019 3.777 5.443 1.00 97.50 187 LEU A CA 1
ATOM 1430 C C . LEU A 1 187 ? 2.534 2.350 5.256 1.00 97.50 187 LEU A C 1
ATOM 1432 O O . LEU A 1 187 ? 2.368 1.534 6.159 1.00 97.50 187 LEU A O 1
ATOM 1436 N N . TRP A 1 188 ? 3.212 2.053 4.149 1.00 97.31 188 TRP A N 1
ATOM 1437 C CA . TRP A 1 188 ? 3.866 0.763 3.940 1.00 97.31 188 TRP A CA 1
ATOM 1438 C C . TRP A 1 188 ? 4.936 0.485 4.993 1.00 97.31 188 TRP A C 1
ATOM 1440 O O . TRP A 1 188 ? 4.937 -0.587 5.598 1.00 97.31 188 TRP A O 1
ATOM 1450 N N . HIS A 1 189 ? 5.795 1.457 5.289 1.00 96.00 189 HIS A N 1
ATOM 1451 C CA . HIS A 1 189 ? 6.776 1.326 6.362 1.00 96.00 189 HIS A CA 1
ATOM 1452 C C . HIS A 1 189 ? 6.120 1.143 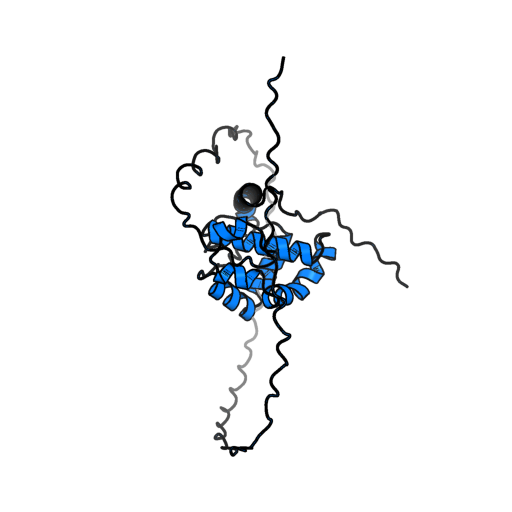7.731 1.00 96.00 189 HIS A C 1
ATOM 1454 O O . HIS A 1 189 ? 6.548 0.284 8.501 1.00 96.00 189 HIS A O 1
ATOM 1460 N N . ALA A 1 190 ? 5.065 1.905 8.027 1.00 96.38 190 ALA A N 1
ATOM 1461 C CA . ALA A 1 190 ? 4.332 1.758 9.278 1.00 96.38 190 ALA A CA 1
ATOM 1462 C C . ALA A 1 190 ? 3.683 0.369 9.411 1.00 96.38 190 ALA A C 1
ATOM 1464 O O . ALA A 1 190 ? 3.768 -0.236 10.477 1.00 96.38 190 ALA A O 1
ATOM 1465 N N . ALA A 1 191 ? 3.104 -0.149 8.324 1.00 97.19 191 ALA A N 1
ATOM 1466 C CA . ALA A 1 191 ? 2.512 -1.479 8.266 1.00 97.19 191 ALA A CA 1
ATOM 1467 C C . ALA A 1 191 ? 3.556 -2.582 8.474 1.00 97.19 191 ALA A C 1
ATOM 1469 O O . ALA A 1 191 ? 3.316 -3.493 9.249 1.00 97.19 191 ALA A O 1
ATOM 1470 N N . VAL A 1 192 ? 4.725 -2.492 7.831 1.00 96.88 192 VAL A N 1
ATOM 1471 C CA . VAL A 1 192 ? 5.809 -3.483 7.981 1.00 96.88 192 VAL A CA 1
ATOM 1472 C C . VAL A 1 192 ? 6.372 -3.516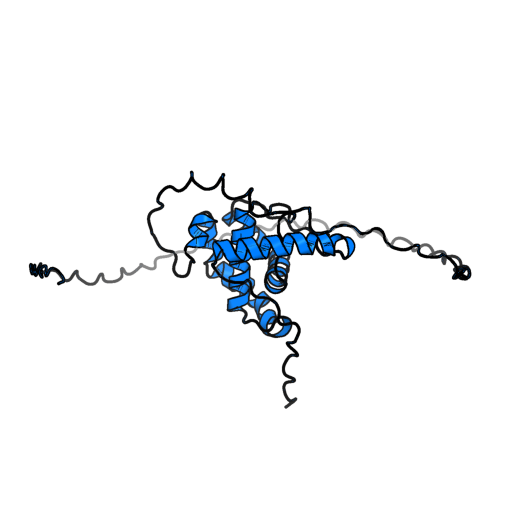 9.409 1.00 96.88 192 VAL A C 1
ATOM 1474 O O . VAL A 1 192 ? 6.806 -4.573 9.868 1.00 96.88 192 VAL A O 1
ATOM 1477 N N . LEU A 1 193 ? 6.386 -2.377 10.111 1.00 96.88 193 LEU A N 1
ATOM 1478 C CA . LEU A 1 193 ? 6.840 -2.298 11.506 1.00 96.88 193 LEU A CA 1
ATOM 1479 C C . LEU A 1 193 ? 5.808 -2.845 12.503 1.00 96.88 193 LEU A C 1
ATOM 1481 O O . LEU A 1 193 ? 6.196 -3.297 13.579 1.00 96.88 193 LEU A O 1
ATOM 1485 N N . ASP A 1 194 ? 4.522 -2.820 12.156 1.00 97.56 194 ASP A N 1
ATOM 1486 C CA . ASP A 1 194 ? 3.463 -3.478 12.917 1.00 97.56 194 ASP A CA 1
ATOM 1487 C C . ASP A 1 194 ? 3.378 -4.954 12.511 1.00 97.56 194 ASP A C 1
ATOM 1489 O O . ASP A 1 194 ? 2.647 -5.348 11.602 1.00 97.56 194 ASP A O 1
ATOM 1493 N N . THR A 1 195 ? 4.192 -5.790 13.156 1.00 97.31 195 THR A N 1
ATOM 1494 C CA . THR A 1 195 ? 4.361 -7.192 12.755 1.00 97.31 195 THR A CA 1
ATOM 1495 C C . THR A 1 195 ? 3.086 -8.022 12.884 1.00 97.31 195 THR A C 1
ATOM 1497 O O . THR A 1 195 ? 2.924 -8.983 12.131 1.00 97.31 195 THR A O 1
ATOM 1500 N N . GLU A 1 196 ? 2.186 -7.669 13.806 1.00 98.00 196 GLU A N 1
ATOM 1501 C CA . GLU A 1 196 ? 0.897 -8.343 13.971 1.00 98.00 196 GLU A CA 1
ATOM 1502 C C . GLU A 1 196 ? -0.048 -7.988 12.821 1.00 98.00 196 GLU A C 1
ATOM 1504 O O . GLU A 1 196 ? -0.513 -8.888 12.113 1.00 98.00 196 GLU A O 1
ATOM 1509 N N . PHE A 1 197 ? -0.261 -6.693 12.569 1.00 98.00 197 PHE A N 1
ATOM 1510 C CA . PHE A 1 197 ? -1.066 -6.232 11.437 1.00 98.00 197 PHE A CA 1
ATOM 1511 C C . PHE A 1 197 ? -0.522 -6.767 10.108 1.00 98.00 197 PHE A C 1
ATOM 1513 O O . PHE A 1 197 ? -1.277 -7.255 9.264 1.00 98.00 197 PHE A O 1
ATOM 1520 N N . TYR A 1 198 ? 0.798 -6.738 9.928 1.00 98.12 198 TYR A N 1
ATOM 1521 C CA . TYR A 1 198 ? 1.441 -7.210 8.709 1.00 98.12 198 TYR A CA 1
ATOM 1522 C C . TYR A 1 198 ? 1.224 -8.705 8.466 1.00 98.12 198 TYR A C 1
ATOM 1524 O O . TYR A 1 198 ? 0.973 -9.118 7.332 1.00 98.12 198 TYR A O 1
ATOM 1532 N N . ALA A 1 199 ? 1.287 -9.523 9.520 1.00 98.12 199 ALA A N 1
ATOM 1533 C CA . ALA A 1 199 ? 1.012 -10.952 9.422 1.00 98.12 199 ALA A CA 1
ATOM 1534 C C . ALA A 1 199 ? -0.452 -11.221 9.041 1.00 98.12 199 ALA A C 1
ATOM 1536 O O . ALA A 1 199 ? -0.711 -12.060 8.175 1.00 98.12 199 ALA A O 1
ATOM 1537 N N . GLN A 1 200 ? -1.401 -10.485 9.629 1.00 98.25 200 GLN A N 1
ATOM 1538 C CA . GLN A 1 200 ? -2.822 -10.585 9.276 1.00 98.25 200 GLN A CA 1
ATOM 1539 C C . GLN A 1 200 ? -3.068 -10.182 7.819 1.00 98.25 200 GLN A C 1
ATOM 1541 O O . GLN A 1 200 ? -3.744 -10.908 7.089 1.00 98.25 200 GLN A O 1
ATOM 1546 N N . LEU A 1 201 ? -2.449 -9.086 7.369 1.00 98.12 201 LEU A N 1
ATOM 1547 C CA . LEU A 1 201 ? -2.507 -8.632 5.983 1.00 98.12 201 LEU A CA 1
ATOM 1548 C C . LEU A 1 201 ? -1.986 -9.703 5.018 1.00 98.12 201 LEU A C 1
ATOM 1550 O O . LEU A 1 201 ? -2.678 -10.057 4.070 1.00 98.12 201 LEU A O 1
ATOM 1554 N N . GLN A 1 202 ? -0.801 -10.263 5.264 1.00 97.75 202 GLN A N 1
ATOM 1555 C CA . GLN A 1 202 ? -0.240 -11.322 4.414 1.00 97.75 202 GLN A CA 1
ATOM 1556 C C . GLN A 1 202 ? -1.102 -12.587 4.400 1.00 97.75 202 GLN A C 1
ATOM 1558 O O . GLN A 1 202 ? -1.251 -13.209 3.348 1.00 97.75 202 GLN A O 1
ATOM 1563 N N . SER A 1 203 ? -1.676 -12.952 5.550 1.00 97.81 203 SER A N 1
ATOM 1564 C CA . SER A 1 203 ? -2.597 -14.084 5.670 1.00 97.81 203 SER A CA 1
ATOM 1565 C C . SER A 1 203 ? -3.844 -13.873 4.809 1.00 97.81 203 SER A C 1
ATOM 1567 O O . SER A 1 203 ? -4.168 -14.724 3.985 1.00 97.81 203 SER A O 1
ATOM 1569 N N . ALA A 1 204 ? -4.486 -12.705 4.919 1.00 97.56 204 ALA A N 1
ATOM 1570 C CA . ALA A 1 204 ? -5.674 -12.365 4.137 1.00 97.56 204 ALA A CA 1
ATOM 1571 C C . ALA A 1 204 ? -5.399 -12.300 2.625 1.00 97.56 204 ALA A C 1
ATOM 1573 O O . ALA A 1 204 ? -6.245 -12.676 1.818 1.00 97.56 204 ALA A O 1
ATOM 1574 N N . LEU A 1 205 ? -4.206 -11.843 2.235 1.00 96.31 205 LEU A N 1
ATOM 1575 C CA . LEU A 1 205 ? -3.786 -11.798 0.834 1.00 96.31 205 LEU A CA 1
ATOM 1576 C C . LEU A 1 205 ? -3.393 -13.174 0.274 1.00 96.31 205 LEU A C 1
ATOM 1578 O O . LEU A 1 205 ? -3.305 -13.326 -0.942 1.00 96.31 205 LEU A O 1
ATOM 1582 N N . GLY A 1 206 ? -3.096 -14.158 1.127 1.00 95.94 206 GLY A N 1
ATOM 1583 C CA . GLY A 1 206 ? -2.533 -15.444 0.704 1.00 95.94 206 GLY A CA 1
ATOM 1584 C C . GLY A 1 206 ? -1.127 -15.338 0.093 1.00 95.94 206 GLY A C 1
ATOM 1585 O O . GLY A 1 206 ? -0.652 -16.289 -0.525 1.00 95.94 206 GLY A O 1
ATOM 1586 N N . VAL A 1 207 ? -0.442 -14.197 0.249 1.00 95.06 207 VAL A N 1
ATOM 1587 C CA . VAL A 1 207 ? 0.896 -13.949 -0.308 1.00 95.06 207 VAL A CA 1
ATOM 1588 C C . VAL A 1 207 ? 1.787 -13.193 0.674 1.00 95.06 207 VAL A C 1
ATOM 1590 O O . VAL A 1 207 ? 1.388 -12.240 1.345 1.00 95.06 207 VAL A O 1
ATOM 1593 N N . LYS A 1 208 ? 3.059 -13.601 0.731 1.00 96.44 208 LYS A N 1
ATOM 1594 C CA . LYS A 1 208 ? 4.074 -12.971 1.576 1.00 96.44 208 LYS A CA 1
ATOM 1595 C C . LYS A 1 208 ? 4.762 -11.821 0.847 1.00 96.44 208 LYS A C 1
ATOM 1597 O O . LYS A 1 208 ? 5.842 -11.992 0.289 1.00 96.44 208 LYS A O 1
ATOM 1602 N N . LEU A 1 209 ? 4.160 -10.638 0.887 1.00 95.81 209 LEU A N 1
ATOM 1603 C CA . LEU A 1 209 ? 4.787 -9.416 0.378 1.00 95.81 209 LEU A CA 1
ATOM 1604 C C . LEU A 1 209 ? 6.053 -9.102 1.195 1.00 95.81 209 LEU A C 1
ATOM 1606 O O . LEU A 1 209 ? 6.008 -9.076 2.421 1.00 95.81 209 LEU A O 1
ATOM 1610 N N . ARG A 1 210 ? 7.206 -8.890 0.569 1.00 94.81 210 ARG A N 1
ATOM 1611 C CA . ARG A 1 210 ? 8.458 -8.542 1.259 1.00 94.81 210 ARG A CA 1
ATOM 1612 C C . ARG A 1 210 ? 8.746 -7.055 1.120 1.00 94.81 210 ARG A C 1
ATOM 1614 O O . ARG A 1 210 ? 8.349 -6.406 0.154 1.00 94.81 210 ARG A O 1
ATOM 1621 N N . HIS A 1 211 ? 9.469 -6.527 2.101 1.00 93.00 211 HIS A N 1
ATOM 1622 C CA . HIS A 1 211 ? 10.040 -5.190 2.042 1.00 93.00 211 HIS A CA 1
ATOM 1623 C C . HIS A 1 211 ? 11.519 -5.276 1.646 1.00 93.00 211 HIS A C 1
ATOM 1625 O O . HIS A 1 211 ? 12.264 -6.091 2.190 1.00 93.00 211 HIS A O 1
ATOM 1631 N N . ASN A 1 212 ? 11.941 -4.423 0.711 1.00 91.38 212 ASN A N 1
ATOM 1632 C CA . ASN A 1 212 ? 13.336 -4.266 0.321 1.00 91.38 212 ASN A CA 1
ATOM 1633 C C . ASN A 1 212 ? 13.915 -2.967 0.920 1.00 91.38 212 ASN A C 1
ATOM 1635 O O . ASN A 1 212 ? 13.716 -1.897 0.342 1.00 91.38 212 ASN A O 1
ATOM 1639 N N . PRO A 1 213 ? 14.677 -3.032 2.027 1.00 87.56 213 PRO A N 1
ATOM 1640 C CA . PRO A 1 213 ? 15.245 -1.839 2.658 1.00 87.56 213 PRO A CA 1
ATOM 1641 C C . PRO A 1 213 ? 16.329 -1.161 1.805 1.00 87.56 213 PRO A C 1
ATOM 1643 O O . PRO A 1 213 ? 16.629 0.011 2.006 1.00 87.56 213 PRO A O 1
ATOM 1646 N N . LYS A 1 214 ? 16.923 -1.869 0.832 1.00 86.44 214 LYS A N 1
ATOM 1647 C CA . LYS A 1 214 ? 17.951 -1.305 -0.061 1.00 86.44 214 LYS A CA 1
ATOM 1648 C C . LYS A 1 214 ? 17.356 -0.506 -1.223 1.00 86.44 214 LYS A C 1
ATOM 1650 O O . LYS A 1 214 ? 18.075 0.276 -1.843 1.00 86.44 214 LYS A O 1
ATOM 1655 N N . GLY A 1 215 ? 16.060 -0.680 -1.499 1.00 81.19 215 GLY A N 1
ATOM 1656 C CA . GLY A 1 215 ? 15.363 -0.018 -2.606 1.00 81.19 215 GLY A CA 1
ATOM 1657 C C . GLY A 1 215 ? 15.221 1.501 -2.452 1.00 81.19 215 GLY A C 1
ATOM 1658 O O . GLY A 1 215 ? 14.836 2.172 -3.406 1.00 81.19 215 GLY A O 1
ATOM 1659 N N . ALA A 1 216 ? 15.536 2.037 -1.268 1.00 79.88 216 ALA A N 1
ATOM 1660 C CA . ALA A 1 216 ? 15.557 3.468 -0.970 1.00 79.88 216 ALA A CA 1
ATOM 1661 C C . ALA A 1 216 ? 16.977 4.075 -0.955 1.00 79.88 216 ALA A C 1
ATOM 1663 O O . ALA A 1 216 ? 17.135 5.229 -0.578 1.00 79.88 216 ALA A O 1
ATOM 1664 N N . SER A 1 217 ? 18.016 3.315 -1.323 1.00 81.06 217 SER A N 1
ATOM 1665 C CA . SER A 1 217 ? 19.388 3.843 -1.369 1.00 81.06 217 SER A CA 1
ATOM 1666 C C . SER A 1 217 ? 19.613 4.775 -2.566 1.00 81.06 217 SER A C 1
ATOM 1668 O O . SER A 1 217 ? 19.068 4.531 -3.642 1.00 81.06 217 SER A O 1
ATOM 1670 N N . ASP A 1 218 ? 20.481 5.783 -2.418 1.00 79.38 218 ASP A N 1
ATOM 1671 C CA . ASP A 1 218 ? 20.825 6.731 -3.497 1.00 79.38 218 ASP A CA 1
ATOM 1672 C C . ASP A 1 218 ? 21.351 6.022 -4.751 1.00 79.38 218 ASP A C 1
ATOM 1674 O O . ASP A 1 218 ? 21.042 6.401 -5.881 1.00 79.38 218 ASP A O 1
ATOM 1678 N N . ARG A 1 219 ? 22.085 4.921 -4.551 1.00 84.50 219 ARG A N 1
ATOM 1679 C CA . ARG A 1 219 ? 22.593 4.060 -5.627 1.00 84.50 219 ARG A CA 1
ATOM 1680 C C . ARG A 1 219 ? 21.474 3.412 -6.452 1.00 84.50 219 ARG A C 1
ATOM 1682 O O . ARG A 1 219 ? 21.701 3.075 -7.609 1.00 84.50 219 ARG A O 1
ATOM 1689 N N . ASP A 1 220 ? 20.290 3.228 -5.871 1.00 88.38 220 ASP A N 1
ATOM 1690 C CA . ASP A 1 220 ? 19.120 2.637 -6.528 1.00 88.38 220 ASP A CA 1
ATOM 1691 C C . ASP A 1 220 ? 18.115 3.692 -7.028 1.00 88.38 220 ASP A C 1
ATOM 1693 O O . ASP A 1 220 ? 17.049 3.333 -7.524 1.00 88.38 220 ASP A O 1
ATOM 1697 N N . SER A 1 221 ? 18.441 4.989 -6.940 1.00 89.38 221 SER A N 1
ATOM 1698 C CA . SER A 1 221 ? 17.556 6.104 -7.324 1.00 89.38 221 SER A CA 1
ATOM 1699 C C . SER A 1 221 ? 16.989 5.970 -8.745 1.00 89.38 221 SER A C 1
ATOM 1701 O O . SER A 1 221 ? 15.775 6.076 -8.933 1.00 89.38 221 SER A O 1
ATOM 1703 N N . ASN A 1 222 ? 17.827 5.631 -9.729 1.00 92.06 222 ASN A N 1
ATOM 1704 C CA . ASN A 1 222 ? 17.403 5.422 -11.119 1.00 92.06 222 ASN A CA 1
ATOM 1705 C C . ASN A 1 222 ? 16.397 4.268 -11.258 1.00 92.06 222 ASN A C 1
ATOM 1707 O O . ASN A 1 222 ? 15.376 4.393 -11.937 1.00 92.06 222 ASN A O 1
ATOM 1711 N N . ASN A 1 223 ? 16.649 3.139 -10.593 1.00 92.12 223 ASN A N 1
ATOM 1712 C CA . ASN A 1 223 ? 15.729 2.002 -10.626 1.00 92.12 223 ASN A CA 1
ATOM 1713 C C . ASN A 1 223 ? 14.437 2.317 -9.871 1.00 92.12 223 ASN A C 1
ATOM 1715 O O . ASN A 1 223 ? 13.356 1.947 -10.327 1.00 92.12 223 ASN A O 1
ATOM 1719 N N . ARG A 1 224 ? 14.529 3.035 -8.747 1.00 92.62 224 ARG A N 1
ATOM 1720 C CA . ARG A 1 224 ? 13.370 3.526 -8.000 1.00 92.62 224 ARG A CA 1
ATOM 1721 C C . ARG A 1 224 ? 12.490 4.405 -8.878 1.00 92.62 224 ARG A C 1
ATOM 1723 O O . ARG A 1 224 ? 11.278 4.212 -8.863 1.00 92.62 224 ARG A O 1
ATOM 1730 N N . GLN A 1 225 ? 13.074 5.291 -9.683 1.00 93.81 225 GLN A N 1
ATOM 1731 C CA . GLN A 1 225 ? 12.313 6.125 -10.610 1.00 93.81 225 GLN A CA 1
ATOM 1732 C C . GLN A 1 225 ? 11.590 5.284 -11.669 1.00 93.81 225 GLN A C 1
ATOM 1734 O O . GLN A 1 225 ? 10.390 5.457 -11.856 1.00 93.81 225 GLN A O 1
ATOM 1739 N N . LYS A 1 226 ? 12.261 4.303 -12.292 1.00 95.69 226 LYS A N 1
ATOM 1740 C CA . LYS A 1 226 ? 11.624 3.379 -13.255 1.00 95.69 226 LYS A CA 1
ATOM 1741 C C . LYS A 1 226 ? 10.449 2.615 -12.633 1.00 95.69 226 LYS A C 1
ATOM 1743 O O . LYS A 1 226 ? 9.376 2.506 -13.227 1.00 95.69 226 LYS A O 1
ATOM 1748 N N . ARG A 1 227 ? 10.635 2.104 -11.414 1.00 96.06 227 ARG A N 1
ATOM 1749 C CA . ARG A 1 227 ? 9.597 1.394 -10.656 1.00 96.06 227 ARG A CA 1
ATOM 1750 C C . ARG A 1 227 ? 8.441 2.310 -10.242 1.00 96.06 227 ARG A C 1
ATOM 1752 O O . ARG A 1 227 ? 7.301 1.853 -10.209 1.00 96.06 227 ARG A O 1
ATOM 1759 N N . LEU A 1 228 ? 8.717 3.579 -9.939 1.00 95.81 228 LEU A N 1
ATOM 1760 C CA . LEU A 1 228 ? 7.696 4.585 -9.645 1.00 95.81 228 LEU A CA 1
ATOM 1761 C C . LEU A 1 228 ? 6.886 4.931 -10.900 1.00 95.81 228 LEU A C 1
ATOM 1763 O O . LEU A 1 228 ? 5.663 4.943 -10.834 1.00 95.81 228 LEU A O 1
ATOM 1767 N N . THR A 1 229 ? 7.533 5.111 -12.056 1.00 96.75 229 THR A N 1
ATOM 1768 C CA . THR A 1 229 ? 6.838 5.292 -13.341 1.00 96.75 229 THR A CA 1
ATOM 1769 C C . THR A 1 229 ? 5.898 4.121 -13.625 1.00 96.75 229 THR A C 1
ATOM 1771 O O . THR A 1 229 ? 4.728 4.332 -13.944 1.00 96.75 229 THR A O 1
ATOM 1774 N N . ARG A 1 230 ? 6.367 2.879 -13.426 1.00 97.31 230 ARG A N 1
ATOM 1775 C CA . ARG A 1 230 ? 5.521 1.684 -13.566 1.00 97.31 230 ARG A CA 1
ATOM 1776 C C . ARG A 1 230 ? 4.350 1.681 -12.579 1.00 97.31 230 ARG A C 1
ATOM 1778 O O . ARG A 1 230 ? 3.236 1.353 -12.971 1.00 97.31 230 ARG A O 1
ATOM 1785 N N . MET A 1 231 ? 4.585 2.055 -11.321 1.00 97.50 231 MET A N 1
ATOM 1786 C CA . MET A 1 231 ? 3.528 2.168 -10.312 1.00 97.50 231 MET A CA 1
ATOM 1787 C C . MET A 1 231 ? 2.442 3.160 -10.741 1.00 97.50 231 MET A C 1
ATOM 1789 O O . MET A 1 231 ? 1.261 2.830 -10.674 1.00 97.50 231 MET A O 1
ATOM 1793 N N . THR A 1 232 ? 2.827 4.346 -11.216 1.00 97.12 232 THR A N 1
ATOM 1794 C CA . THR A 1 232 ? 1.888 5.372 -11.691 1.00 97.12 232 THR A CA 1
ATOM 1795 C C . THR A 1 232 ? 1.080 4.886 -12.894 1.00 97.12 232 THR A C 1
ATOM 1797 O O . THR A 1 232 ? -0.133 5.083 -12.924 1.00 97.12 232 THR A O 1
ATOM 1800 N N . ALA A 1 233 ? 1.714 4.196 -13.849 1.00 97.12 233 ALA A N 1
ATOM 1801 C CA . ALA A 1 233 ? 1.025 3.631 -15.009 1.00 97.12 233 ALA A CA 1
ATOM 1802 C C . ALA A 1 233 ? -0.041 2.595 -14.602 1.00 97.12 233 ALA A C 1
ATOM 1804 O O . ALA A 1 233 ? -1.192 2.709 -15.021 1.00 97.12 233 ALA A O 1
ATOM 1805 N N . LEU A 1 234 ? 0.311 1.645 -13.726 1.00 96.50 234 LEU A N 1
ATOM 1806 C CA . LEU A 1 234 ? -0.635 0.652 -13.196 1.00 96.50 234 LEU A CA 1
ATOM 1807 C C . LEU A 1 234 ? -1.750 1.307 -12.374 1.00 96.50 234 LEU A C 1
ATOM 1809 O O . LEU A 1 234 ? -2.915 0.936 -12.463 1.00 96.50 234 LEU A O 1
ATOM 1813 N N . TYR A 1 235 ? -1.413 2.315 -11.575 1.00 97.38 235 TYR A N 1
ATOM 1814 C CA . TYR A 1 235 ? -2.405 3.056 -10.809 1.00 97.38 235 TYR A CA 1
ATOM 1815 C C . TYR A 1 235 ? -3.446 3.709 -11.717 1.00 97.38 235 TYR A C 1
ATOM 1817 O O . TYR A 1 235 ? -4.652 3.589 -11.481 1.00 97.38 235 TYR A O 1
ATOM 1825 N N . LYS A 1 236 ? -2.981 4.356 -12.784 1.00 96.56 236 LYS A N 1
ATOM 1826 C CA . LYS A 1 236 ? -3.845 5.009 -13.759 1.00 96.56 236 LYS A CA 1
ATOM 1827 C C . LYS A 1 236 ? -4.722 4.014 -14.510 1.00 96.56 236 LYS A C 1
ATOM 1829 O O . LYS A 1 236 ? -5.903 4.305 -14.686 1.00 96.56 236 LYS A O 1
ATOM 1834 N N . SER A 1 237 ? -4.188 2.855 -14.901 1.00 95.00 237 SER A N 1
ATOM 1835 C CA . SER A 1 237 ? -4.965 1.837 -15.616 1.00 95.00 237 SER A CA 1
ATOM 1836 C C . SER A 1 237 ? -6.088 1.249 -14.755 1.00 95.00 237 SER A C 1
ATOM 1838 O O . SER A 1 237 ? -7.222 1.173 -15.217 1.00 95.00 237 SER A O 1
ATOM 1840 N N . PHE A 1 238 ? -5.821 0.901 -13.492 1.00 94.31 238 PHE A N 1
ATOM 1841 C CA . PHE A 1 238 ? -6.821 0.254 -12.629 1.00 94.31 238 PHE A CA 1
ATOM 1842 C C . PHE A 1 238 ? -7.829 1.216 -11.999 1.00 94.31 238 PHE A C 1
ATOM 1844 O O . PHE A 1 238 ? -8.987 0.853 -11.785 1.00 94.31 238 PHE A O 1
ATOM 1851 N N . PHE A 1 239 ? -7.408 2.436 -11.660 1.00 94.12 239 PHE A N 1
ATOM 1852 C CA . PHE A 1 239 ? -8.241 3.368 -10.893 1.00 94.12 239 PHE A CA 1
ATOM 1853 C C . PHE A 1 239 ? -8.727 4.575 -11.696 1.00 94.12 239 PHE A C 1
ATOM 1855 O O . PHE A 1 239 ? -9.462 5.396 -11.139 1.00 94.12 239 PHE A O 1
ATOM 1862 N N . ALA A 1 240 ? -8.323 4.699 -12.967 1.00 95.25 240 ALA A N 1
ATOM 1863 C CA . ALA A 1 240 ? -8.645 5.825 -13.850 1.00 95.25 240 ALA A CA 1
ATOM 1864 C C . ALA A 1 240 ? -8.344 7.201 -13.215 1.00 95.25 240 ALA A C 1
ATOM 1866 O O . ALA A 1 240 ? -9.053 8.185 -13.438 1.00 95.25 240 ALA A O 1
ATOM 1867 N N . LYS A 1 241 ? -7.314 7.261 -12.362 1.00 95.38 241 LYS A N 1
ATOM 1868 C CA . LYS A 1 241 ? -6.915 8.428 -11.561 1.00 95.38 241 LYS A CA 1
ATOM 1869 C C . LYS A 1 241 ? -5.399 8.497 -11.478 1.00 95.38 241 LYS A C 1
ATOM 1871 O O . LYS A 1 241 ? -4.734 7.483 -11.631 1.00 95.38 241 LYS A O 1
ATOM 1876 N N . GLU A 1 242 ? -4.865 9.673 -11.177 1.00 96.31 242 GLU A N 1
ATOM 1877 C CA . GLU A 1 242 ? -3.457 9.815 -10.800 1.00 96.31 242 GLU A CA 1
ATOM 1878 C C . GLU A 1 242 ? -3.275 9.484 -9.306 1.00 96.31 242 GLU A C 1
ATOM 1880 O O . GLU A 1 242 ? -4.181 9.767 -8.505 1.00 96.31 242 GLU A O 1
ATOM 1885 N N . PRO A 1 243 ? -2.145 8.873 -8.904 1.00 96.38 243 PRO A N 1
ATOM 1886 C CA . PRO A 1 243 ? -1.868 8.610 -7.499 1.00 96.38 243 PRO A CA 1
ATOM 1887 C C . PRO A 1 243 ? -1.644 9.922 -6.749 1.00 96.38 243 PRO A C 1
ATOM 1889 O O . PRO A 1 243 ? -1.143 10.903 -7.309 1.00 96.38 243 PRO A O 1
ATOM 1892 N N . LEU A 1 244 ? -1.981 9.950 -5.458 1.00 95.25 244 LEU A N 1
ATOM 1893 C CA . LEU A 1 244 ? -1.698 11.140 -4.664 1.00 95.25 244 LEU A CA 1
ATOM 1894 C C . LEU A 1 244 ? -0.184 11.285 -4.488 1.00 95.25 244 LEU A C 1
ATOM 1896 O O . LEU A 1 244 ? 0.512 10.390 -3.994 1.00 95.25 244 LEU A O 1
ATOM 1900 N N . VAL A 1 245 ? 0.317 12.452 -4.881 1.00 89.31 245 VAL A N 1
ATOM 1901 C CA . VAL A 1 245 ? 1.696 12.869 -4.650 1.00 89.31 245 VAL A CA 1
ATOM 1902 C C . VAL A 1 245 ? 1.749 13.770 -3.422 1.00 89.31 245 VAL A C 1
ATOM 1904 O O . VAL A 1 245 ? 0.850 14.575 -3.181 1.00 89.31 245 VAL A O 1
ATOM 1907 N N . SER A 1 246 ? 2.802 13.611 -2.619 1.00 84.81 246 SER A N 1
ATOM 1908 C CA . SER A 1 246 ? 3.067 14.517 -1.500 1.00 84.81 246 SER A CA 1
ATOM 1909 C C . SER A 1 246 ? 3.235 15.924 -2.052 1.00 84.81 246 SER A C 1
ATOM 1911 O O . SER A 1 246 ? 4.018 16.103 -2.982 1.00 84.81 246 SER A O 1
ATOM 1913 N N . ASN A 1 247 ? 2.540 16.913 -1.492 1.00 77.19 247 ASN A N 1
ATOM 1914 C CA . ASN A 1 247 ? 2.766 18.298 -1.884 1.00 77.19 247 ASN A CA 1
ATOM 1915 C C . ASN A 1 247 ? 4.091 18.771 -1.251 1.00 77.19 247 ASN A C 1
ATOM 1917 O O . ASN A 1 247 ? 4.134 18.927 -0.028 1.00 77.19 247 ASN A O 1
ATOM 1921 N N . PRO A 1 248 ? 5.178 18.971 -2.024 1.00 58.72 248 PRO A N 1
ATOM 1922 C CA . PRO A 1 248 ? 6.477 19.341 -1.459 1.00 58.72 248 PRO A CA 1
ATOM 1923 C C . PRO A 1 248 ? 6.466 20.749 -0.847 1.00 58.72 248 PRO A C 1
ATOM 1925 O O . PRO A 1 248 ? 7.359 21.087 -0.079 1.00 58.72 248 PRO A O 1
ATOM 1928 N N . LEU A 1 249 ? 5.451 21.559 -1.165 1.00 55.28 249 LEU A N 1
ATOM 1929 C CA . LEU A 1 249 ? 5.294 22.930 -0.683 1.00 55.28 249 LEU A CA 1
ATOM 1930 C C . LEU A 1 249 ? 4.398 23.042 0.553 1.00 55.28 249 LEU A C 1
ATOM 1932 O O . LEU A 1 249 ? 4.068 24.157 0.957 1.00 55.28 249 LEU A O 1
ATOM 1936 N N . TYR A 1 250 ? 3.977 21.927 1.161 1.00 54.16 250 TYR A N 1
ATOM 1937 C CA . TYR A 1 250 ? 3.238 21.998 2.417 1.00 54.16 250 TYR A CA 1
ATOM 1938 C C . TYR A 1 250 ? 4.178 22.418 3.556 1.00 54.16 250 TYR A C 1
ATOM 1940 O O . TYR A 1 250 ? 4.738 21.598 4.282 1.00 54.16 250 TYR A O 1
ATOM 1948 N N . VAL A 1 251 ? 4.352 23.729 3.706 1.00 55.22 251 VAL A N 1
ATOM 1949 C CA . VAL A 1 251 ? 4.828 24.339 4.943 1.00 55.22 251 VAL A CA 1
ATOM 1950 C C . VAL A 1 251 ? 3.653 24.245 5.906 1.00 55.22 251 VAL A C 1
ATOM 1952 O O . VAL A 1 251 ? 2.607 24.844 5.653 1.00 55.22 251 VAL A O 1
ATOM 1955 N N . ALA A 1 252 ? 3.783 23.440 6.965 1.00 51.41 252 ALA A N 1
ATOM 1956 C CA . ALA A 1 252 ? 2.740 23.346 7.980 1.00 51.41 252 ALA A CA 1
ATOM 1957 C C . ALA A 1 252 ? 2.345 24.771 8.407 1.00 51.41 252 ALA A C 1
ATOM 1959 O O . ALA A 1 252 ? 3.247 25.571 8.681 1.00 51.41 252 ALA A O 1
ATOM 1960 N N . PRO A 1 253 ? 1.044 25.122 8.418 1.00 54.34 253 PRO A N 1
ATOM 1961 C CA . PRO A 1 253 ? 0.630 26.447 8.845 1.00 54.34 253 PRO A CA 1
ATOM 1962 C C . PRO A 1 253 ? 1.199 26.672 10.242 1.00 54.34 253 PRO A C 1
ATOM 1964 O O . PRO A 1 253 ? 0.971 25.863 11.144 1.00 54.34 253 PRO A O 1
ATOM 1967 N N . VAL A 1 254 ? 1.999 27.729 10.394 1.00 53.22 254 VAL A N 1
ATOM 1968 C CA . VAL A 1 254 ? 2.529 28.139 11.693 1.00 53.22 254 VAL A CA 1
ATOM 1969 C C . VAL A 1 254 ? 1.311 28.489 12.536 1.00 53.22 254 VAL A C 1
ATOM 1971 O O . VAL A 1 254 ? 0.695 29.535 12.335 1.00 53.22 254 VAL A O 1
ATOM 1974 N N . LEU A 1 255 ? 0.897 27.571 13.411 1.00 46.09 255 LEU A N 1
ATOM 1975 C CA . LEU A 1 255 ? -0.185 27.854 14.340 1.00 46.09 255 LEU A CA 1
ATOM 1976 C C . LEU A 1 255 ? 0.294 28.999 15.241 1.00 46.09 255 LEU A C 1
ATOM 1978 O O . LEU A 1 255 ? 1.400 28.901 15.783 1.00 46.09 255 LEU A O 1
ATOM 1982 N N . PRO A 1 256 ? -0.480 30.091 15.377 1.00 47.50 256 PRO A N 1
ATOM 1983 C CA . PRO A 1 256 ? -0.130 31.154 16.302 1.00 47.50 256 PRO A CA 1
ATOM 1984 C C . PRO A 1 256 ? -0.026 30.549 17.702 1.00 47.50 256 PRO A C 1
ATOM 1986 O O . PRO A 1 256 ? -0.927 29.841 18.150 1.00 47.50 256 PRO A O 1
ATOM 1989 N N . ILE A 1 257 ? 1.111 30.783 18.354 1.00 56.84 257 ILE A N 1
ATOM 1990 C CA . ILE A 1 257 ? 1.334 30.399 19.746 1.00 56.84 257 ILE A CA 1
ATOM 1991 C C . ILE A 1 257 ? 0.339 31.227 20.572 1.00 56.84 257 ILE A C 1
ATOM 1993 O O . ILE A 1 257 ? 0.442 32.454 20.579 1.00 56.84 257 ILE A O 1
ATOM 1997 N N . LEU A 1 258 ? -0.655 30.560 21.169 1.00 61.31 258 LEU A N 1
ATOM 1998 C CA . LEU A 1 258 ? -1.615 31.151 22.108 1.00 61.31 258 LEU A CA 1
ATOM 1999 C C . LEU A 1 258 ? -1.069 31.089 23.534 1.00 61.31 258 LEU A C 1
ATOM 2001 O O . LEU A 1 258 ? -0.506 30.028 23.892 1.00 61.31 258 LEU A O 1
#

Sequence (258 aa):
MPPKRKALQADLGVSAEPGSPRTPRPMSRVAAVKENAVDAAPVAKRPRGRPPKKSTPKKLPPKASAPKEIDPEASYESEGDIDVEALYDPQETIEEEWSNNTAPIADNGIPGAHPAYKDMLSRDAIVFIFSEAFHDALRDKANDCPRKHGVSAAKAIEEFRRLIAIKTWAVDIDATKISPTPIMDHLWHAAVLDTEFYAQLQSALGVKLRHNPKGASDRDSNNRQKRLTRMTALYKSFFAKEPLVSNPLYVAPVLPIL